Protein AF-A0A0D2PIT9-F1 (afdb_monomer_lite)

pLDDT: mean 70.02, std 22.93, range [32.56, 95.94]

Foldseek 3Di:
DDWDKDWDWDDPDPFKIKIWIWTDDPVDPDTDTDTDIDGDDPVVVVVVVVVVVVVVVVPPPDPDDDPPDDDDPPPDDDPPPPPPPPDPDPDDDDDDDDDPDPPPPPPPPCAVLNVCVVVVPPQWQEKEKEAEPVCQVVQKTKMKTKGFAQAQAKKFWQKKWKFKADPPDTFKTDIDGADPLGHIAHGRGMDMRPMDTGIHGPVGDVVVVVCQVVQWIKMFMWTWMFIRADVSDDGDIRTNHGNIDGGRGYHYDYDYD

Secondary structure (DSSP, 8-state):
-PPPEEEEEEEEETTEEEEEEEE--TTSSSPEEEEEEEE--HHHHHHHHHHHHHHHHHT--S------------PPP--SSSSSS-SS-----------------------HHHHHHHTT--SEEEEEEEEETTHHHH-EEEEEEEEE--SSS-EEEEEEEEEEEETTEEEEEEEEEPPTT-EEE-TT-EEE---EEEEEETTHHHHHHTTGGG-EEEEEEEEEEEES-BTTBS-EEEEEEEEEEEEEEEEEEEE--

Organism: Hypholoma sublateritium (strain FD-334 SS-4) (NCBI:txid945553)

Structure (mmCIF, N/CA/C/O backbone):
data_AF-A0A0D2PIT9-F1
#
_entry.id   AF-A0A0D2PIT9-F1
#
loop_
_atom_site.group_PDB
_atom_site.id
_atom_site.type_symbol
_atom_site.label_atom_id
_atom_site.label_alt_id
_atom_site.label_comp_id
_atom_site.label_asym_id
_atom_site.label_entity_id
_atom_site.label_seq_id
_atom_site.pdbx_PDB_ins_code
_atom_site.Cartn_x
_atom_site.Cartn_y
_atom_site.Cartn_z
_atom_site.occupancy
_atom_site.B_iso_or_equiv
_atom_site.auth_seq_id
_atom_site.auth_comp_id
_atom_site.auth_asym_id
_atom_site.auth_atom_id
_atom_site.pdbx_PDB_model_num
ATOM 1 N N . MET A 1 1 ? 34.907 5.930 -30.751 1.00 47.12 1 MET A N 1
ATOM 2 C CA . MET A 1 1 ? 34.999 5.411 -32.135 1.00 47.12 1 MET A CA 1
ATOM 3 C C . MET A 1 1 ? 33.582 5.235 -32.651 1.00 47.12 1 MET A C 1
ATOM 5 O O . MET A 1 1 ? 32.861 4.415 -32.098 1.00 47.12 1 MET A O 1
ATOM 9 N N . ALA A 1 2 ? 33.161 6.051 -33.617 1.00 45.53 2 ALA A N 1
ATOM 10 C CA . ALA A 1 2 ? 31.827 5.962 -34.208 1.00 45.53 2 ALA A CA 1
ATOM 11 C C . ALA A 1 2 ? 31.733 4.712 -35.100 1.00 45.53 2 ALA A C 1
ATOM 13 O O . ALA A 1 2 ? 32.637 4.465 -35.900 1.00 45.53 2 ALA A O 1
ATOM 14 N N . ARG A 1 3 ? 30.670 3.913 -34.946 1.00 49.94 3 ARG A N 1
ATOM 15 C CA . ARG A 1 3 ? 30.324 2.854 -35.903 1.00 49.94 3 ARG A CA 1
ATOM 16 C C . ARG A 1 3 ? 29.392 3.457 -36.944 1.00 49.94 3 ARG A C 1
ATOM 18 O O . ARG A 1 3 ? 28.354 4.004 -36.582 1.00 49.94 3 ARG A O 1
ATOM 25 N N . ASN A 1 4 ? 29.761 3.352 -38.215 1.00 51.59 4 ASN A N 1
ATOM 26 C CA . ASN A 1 4 ? 28.894 3.760 -39.312 1.00 51.59 4 ASN A CA 1
ATOM 27 C C . ASN A 1 4 ? 28.042 2.558 -39.719 1.00 51.59 4 ASN A C 1
ATOM 29 O O . ASN A 1 4 ? 28.578 1.515 -40.095 1.00 51.59 4 ASN A O 1
ATOM 33 N N . PHE A 1 5 ? 26.726 2.718 -39.611 1.00 49.88 5 PHE A N 1
ATOM 34 C CA . PHE A 1 5 ? 25.744 1.769 -40.117 1.00 49.88 5 PHE A CA 1
ATOM 35 C C . PHE A 1 5 ? 25.101 2.361 -41.362 1.00 49.88 5 PHE A C 1
ATOM 37 O O . PHE A 1 5 ? 24.561 3.466 -41.314 1.00 49.88 5 PHE A O 1
ATOM 44 N N . GLU A 1 6 ? 25.143 1.619 -42.462 1.00 52.78 6 GLU A N 1
ATOM 45 C CA . GLU A 1 6 ? 24.424 1.968 -43.683 1.00 52.78 6 GLU A CA 1
ATOM 46 C C . GLU A 1 6 ? 23.356 0.899 -43.917 1.00 52.78 6 GLU A C 1
ATOM 48 O O . GLU A 1 6 ? 23.628 -0.298 -43.834 1.00 52.78 6 GLU A O 1
ATOM 53 N N . ILE A 1 7 ? 22.111 1.317 -44.135 1.00 57.97 7 ILE A N 1
ATOM 54 C CA . ILE A 1 7 ? 21.000 0.411 -44.437 1.00 57.97 7 ILE A CA 1
ATOM 55 C C . ILE A 1 7 ? 20.460 0.820 -45.800 1.00 57.97 7 ILE A C 1
ATOM 57 O O . ILE A 1 7 ? 20.025 1.956 -45.979 1.00 57.97 7 ILE A O 1
ATOM 61 N N . SER A 1 8 ? 20.478 -0.110 -46.752 1.00 55.19 8 SER A N 1
ATOM 62 C CA . SER A 1 8 ? 19.921 0.087 -48.087 1.00 55.19 8 SER A CA 1
ATOM 63 C C . SER A 1 8 ? 18.737 -0.848 -48.295 1.00 55.19 8 SER A C 1
ATOM 65 O O . SER A 1 8 ? 18.824 -2.059 -48.077 1.00 55.19 8 SER A O 1
ATOM 67 N N . CYS A 1 9 ? 17.613 -0.277 -48.718 1.00 56.56 9 CYS A N 1
ATOM 68 C CA . CYS A 1 9 ? 16.388 -1.010 -49.008 1.00 56.56 9 CYS A CA 1
ATOM 69 C C . CYS A 1 9 ? 16.124 -0.945 -50.509 1.00 56.56 9 CYS A C 1
ATOM 71 O O . CYS A 1 9 ? 15.977 0.140 -51.071 1.00 56.56 9 CYS A O 1
ATOM 73 N N . THR A 1 10 ? 16.019 -2.105 -51.156 1.00 57.81 10 THR A N 1
ATOM 74 C CA . THR A 1 10 ? 15.639 -2.199 -52.570 1.00 57.81 10 THR A CA 1
ATOM 75 C C . THR A 1 10 ? 14.399 -3.075 -52.713 1.00 57.81 10 THR A C 1
ATOM 77 O O . THR A 1 10 ? 14.300 -4.158 -52.134 1.00 57.81 10 THR A O 1
ATOM 80 N N . SER A 1 11 ? 13.405 -2.577 -53.450 1.00 49.75 11 SER A N 1
ATOM 81 C CA . SER A 1 11 ? 12.242 -3.379 -53.837 1.00 49.75 11 SER A CA 1
ATOM 82 C C . SER A 1 11 ? 12.684 -4.347 -54.929 1.00 49.75 11 SER A C 1
ATOM 84 O O . SER A 1 11 ? 13.229 -3.920 -55.945 1.00 49.75 11 SER A O 1
ATOM 86 N N . VAL A 1 12 ? 12.489 -5.644 -54.686 1.00 64.75 12 VAL A N 1
ATOM 87 C CA . VAL A 1 12 ? 12.785 -6.697 -55.671 1.00 64.75 12 VAL A CA 1
ATOM 88 C C . VAL A 1 12 ? 11.569 -6.918 -56.569 1.00 64.75 12 VAL A C 1
ATOM 90 O O . VAL A 1 12 ? 11.713 -7.086 -57.775 1.00 64.75 12 VAL A O 1
ATOM 93 N N . ASP A 1 13 ? 10.367 -6.844 -55.992 1.00 59.44 13 ASP A N 1
ATOM 94 C CA . ASP A 1 13 ? 9.083 -6.842 -56.693 1.00 59.44 13 ASP A CA 1
ATOM 95 C C . ASP A 1 13 ? 8.009 -6.100 -55.855 1.00 59.44 13 ASP A C 1
ATOM 97 O O . ASP A 1 13 ? 8.303 -5.555 -54.785 1.00 59.44 13 ASP A O 1
ATOM 101 N N . GLN A 1 14 ? 6.749 -6.071 -56.319 1.00 54.44 14 GLN A N 1
ATOM 102 C CA . GLN A 1 14 ? 5.632 -5.410 -55.614 1.00 54.44 14 GLN A CA 1
ATOM 103 C C . GLN A 1 14 ? 5.296 -6.010 -54.233 1.00 54.44 14 GLN A C 1
ATOM 105 O O . GLN A 1 14 ? 4.485 -5.434 -53.508 1.00 54.44 14 GLN A O 1
ATOM 110 N N . LYS A 1 15 ? 5.858 -7.168 -53.873 1.00 53.44 15 LYS A N 1
ATOM 111 C CA . LYS A 1 15 ? 5.516 -7.930 -52.663 1.00 53.44 15 LYS A CA 1
ATOM 112 C C . LYS A 1 15 ? 6.738 -8.385 -51.862 1.00 53.44 15 LYS A C 1
ATOM 114 O O . LYS A 1 15 ? 6.573 -9.104 -50.878 1.00 53.44 15 LYS A O 1
ATOM 119 N N . THR A 1 16 ? 7.942 -7.959 -52.223 1.00 52.59 16 THR A N 1
ATOM 120 C CA . THR A 1 16 ? 9.181 -8.445 -51.617 1.00 52.59 16 THR A CA 1
ATOM 121 C C . THR A 1 16 ? 10.171 -7.299 -51.473 1.00 52.59 16 THR A C 1
ATOM 123 O O . THR A 1 16 ? 10.559 -6.643 -52.447 1.00 52.59 16 THR A O 1
ATOM 126 N N . LEU A 1 17 ? 10.590 -7.066 -50.230 1.00 56.94 17 LEU A N 1
ATOM 127 C CA . LEU A 1 17 ? 11.612 -6.088 -49.882 1.00 56.94 17 LEU A CA 1
ATOM 128 C C . LEU A 1 17 ? 12.907 -6.824 -49.553 1.00 56.94 17 LEU A C 1
ATOM 130 O O . LEU A 1 17 ? 12.923 -7.756 -48.745 1.00 56.94 17 LEU A O 1
ATOM 134 N N . ARG A 1 18 ? 14.000 -6.376 -50.170 1.00 60.88 18 ARG A N 1
ATOM 135 C CA . ARG A 1 18 ? 15.351 -6.810 -49.829 1.00 60.88 18 ARG A CA 1
ATOM 136 C C . ARG A 1 18 ? 16.005 -5.722 -48.998 1.00 60.88 18 ARG A C 1
ATOM 138 O O . ARG A 1 18 ? 16.135 -4.580 -49.447 1.00 60.88 18 ARG A O 1
ATOM 145 N N . ILE A 1 19 ? 16.380 -6.084 -47.777 1.00 67.44 19 ILE A N 1
ATOM 146 C CA . ILE A 1 19 ? 17.044 -5.186 -46.836 1.00 67.44 19 ILE A CA 1
ATOM 147 C C . ILE A 1 19 ? 18.495 -5.639 -46.725 1.00 67.44 19 ILE A C 1
ATOM 149 O O . ILE A 1 19 ? 18.770 -6.792 -46.389 1.00 67.44 19 ILE A O 1
ATOM 153 N N . LEU A 1 20 ? 19.413 -4.724 -47.021 1.00 58.78 20 LEU A N 1
ATOM 154 C CA . LEU A 1 20 ? 20.847 -4.921 -46.861 1.00 58.78 20 LEU A CA 1
ATOM 155 C C . LEU A 1 20 ? 21.329 -3.989 -45.751 1.00 58.78 20 LEU A C 1
ATOM 157 O O . LEU A 1 20 ? 21.170 -2.771 -45.848 1.00 58.78 20 LEU A O 1
ATOM 161 N N . ALA A 1 21 ? 21.891 -4.565 -44.691 1.00 64.81 21 ALA A N 1
ATOM 162 C CA . ALA A 1 21 ? 22.492 -3.819 -43.593 1.00 64.81 21 ALA A CA 1
ATOM 163 C C . ALA A 1 21 ? 24.011 -4.010 -43.611 1.00 64.81 21 ALA A C 1
ATOM 165 O O . ALA A 1 21 ? 24.501 -5.139 -43.677 1.00 64.81 21 ALA A O 1
ATOM 166 N N . PHE A 1 22 ? 24.737 -2.898 -43.543 1.00 54.78 22 PHE A N 1
ATOM 167 C CA . PHE A 1 22 ? 26.191 -2.850 -43.532 1.00 54.78 22 PHE A CA 1
ATOM 168 C C . PHE A 1 22 ? 26.671 -2.456 -42.136 1.00 54.78 22 PHE A C 1
ATOM 170 O O . PHE A 1 22 ? 26.324 -1.384 -41.637 1.00 54.78 22 PHE A O 1
ATOM 177 N N . GLU A 1 23 ? 27.493 -3.305 -41.519 1.00 49.44 23 GLU A N 1
ATOM 178 C CA . GLU A 1 23 ? 28.216 -2.966 -40.294 1.00 49.44 23 GLU A CA 1
ATOM 179 C C . GLU A 1 23 ? 29.716 -2.924 -40.590 1.00 49.44 23 GLU A C 1
ATOM 181 O O . GLU A 1 23 ? 30.330 -3.935 -40.942 1.00 49.44 23 GLU A O 1
ATOM 186 N N . TYR A 1 24 ? 30.314 -1.739 -40.459 1.00 45.66 24 TYR A N 1
ATOM 187 C CA . TYR A 1 24 ? 31.754 -1.568 -40.617 1.00 45.66 24 TYR A CA 1
ATOM 188 C C . TYR A 1 24 ? 32.445 -1.653 -39.252 1.00 45.66 24 TYR A C 1
ATOM 190 O O . TYR A 1 24 ? 32.342 -0.738 -38.430 1.00 45.66 24 TYR A O 1
ATOM 198 N N . SER A 1 25 ? 33.159 -2.755 -39.003 1.00 46.81 25 SER A N 1
ATOM 199 C CA . SER A 1 25 ? 33.966 -2.947 -37.793 1.00 46.81 25 SER A CA 1
ATOM 200 C C . SER A 1 25 ? 35.448 -2.688 -38.094 1.00 46.81 25 SER A C 1
ATOM 202 O O . SER A 1 25 ? 36.049 -3.452 -38.847 1.00 46.81 25 SER A O 1
ATOM 204 N N . PRO A 1 26 ? 36.085 -1.665 -37.498 1.00 48.41 26 PRO A N 1
ATOM 205 C CA . PRO A 1 26 ? 37.500 -1.377 -37.741 1.00 48.41 26 PRO A CA 1
ATOM 206 C C . PRO A 1 26 ? 38.464 -2.396 -37.102 1.00 48.41 26 PRO A C 1
ATOM 208 O O . PRO A 1 26 ? 39.655 -2.358 -37.391 1.00 48.41 26 PRO A O 1
ATOM 211 N N . ALA A 1 27 ? 37.979 -3.304 -36.243 1.00 48.59 27 ALA A N 1
ATOM 212 C CA . ALA A 1 27 ? 38.809 -4.295 -35.543 1.00 48.59 27 ALA A CA 1
ATOM 213 C C . ALA A 1 27 ? 39.085 -5.571 -36.363 1.00 48.59 27 ALA A C 1
ATOM 215 O O . ALA A 1 27 ? 39.905 -6.399 -35.978 1.00 48.59 27 ALA A O 1
ATOM 216 N N . SER A 1 28 ? 38.412 -5.736 -37.498 1.00 48.53 28 SER A N 1
ATOM 217 C CA . SER A 1 28 ? 38.514 -6.902 -38.369 1.00 48.53 28 SER A CA 1
ATOM 218 C C . SER A 1 28 ? 38.461 -6.405 -39.806 1.00 48.53 28 SER A C 1
ATOM 220 O O . SER A 1 28 ? 37.458 -5.825 -40.206 1.00 48.53 28 SER A O 1
ATOM 222 N N . TYR A 1 29 ? 39.528 -6.610 -40.579 1.00 38.75 29 TYR A N 1
ATOM 223 C CA . TYR A 1 29 ? 39.608 -6.292 -42.012 1.00 38.75 29 TYR A CA 1
ATOM 224 C C . TYR A 1 29 ? 38.666 -7.212 -42.827 1.00 38.75 29 TYR A C 1
ATOM 226 O O . TYR A 1 29 ? 39.097 -8.047 -43.615 1.00 38.75 29 TYR A O 1
ATOM 234 N N . GLY A 1 30 ? 37.359 -7.129 -42.582 1.00 46.38 30 GLY A N 1
ATOM 235 C CA . GLY A 1 30 ? 36.357 -8.020 -43.151 1.00 46.38 30 GLY A CA 1
ATOM 236 C C . GLY A 1 30 ? 34.952 -7.456 -42.982 1.00 46.38 30 GLY A C 1
ATOM 237 O O . GLY A 1 30 ? 34.519 -7.158 -41.871 1.00 46.38 30 GLY A O 1
ATOM 238 N N . GLN A 1 31 ? 34.246 -7.307 -44.103 1.00 46.38 31 GLN A N 1
ATOM 239 C CA . GLN A 1 31 ? 32.836 -6.930 -44.134 1.00 46.38 31 GLN A CA 1
ATOM 240 C C . GLN A 1 31 ? 31.983 -8.157 -43.800 1.00 46.38 31 GLN A C 1
ATOM 242 O O . GLN A 1 31 ? 32.109 -9.196 -44.451 1.00 46.38 31 GLN A O 1
ATOM 247 N N . ILE A 1 32 ? 31.125 -8.047 -42.786 1.00 50.38 32 ILE A N 1
ATOM 248 C CA . ILE A 1 32 ? 30.160 -9.095 -42.444 1.00 50.38 32 ILE A CA 1
ATOM 249 C C . ILE A 1 32 ? 28.837 -8.745 -43.120 1.00 50.38 32 ILE A C 1
ATOM 251 O O . ILE A 1 32 ? 28.252 -7.697 -42.854 1.00 50.38 32 ILE A O 1
ATOM 255 N N . TRP A 1 33 ? 28.367 -9.636 -43.989 1.00 47.16 33 TRP A N 1
ATOM 256 C CA . TRP A 1 33 ? 27.123 -9.472 -44.734 1.00 47.16 33 TRP A CA 1
ATOM 257 C C . TRP A 1 33 ? 26.000 -10.232 -44.033 1.00 47.16 33 TRP A C 1
ATOM 259 O O . TRP A 1 33 ? 26.133 -11.426 -43.759 1.00 47.16 33 TRP A O 1
ATOM 269 N N . ARG A 1 34 ? 24.872 -9.567 -43.771 1.00 55.88 34 ARG A N 1
ATOM 270 C CA . ARG A 1 34 ? 23.611 -10.248 -43.457 1.00 55.88 34 ARG A CA 1
ATOM 271 C C . ARG A 1 34 ? 22.553 -9.800 -44.446 1.00 55.88 34 ARG A C 1
ATOM 273 O O . ARG A 1 34 ? 22.136 -8.646 -44.444 1.00 55.88 34 ARG A O 1
ATOM 280 N N . GLU A 1 35 ? 22.132 -10.731 -45.288 1.00 48.81 35 GLU A N 1
ATOM 281 C CA . GLU A 1 35 ? 21.010 -10.539 -46.191 1.00 48.81 35 GLU A CA 1
ATOM 282 C C . GLU A 1 35 ? 19.751 -11.134 -45.565 1.00 48.81 35 GLU A C 1
ATOM 284 O O . GLU A 1 35 ? 19.769 -12.263 -45.076 1.00 48.81 35 GLU A O 1
ATOM 289 N N . SER A 1 36 ? 18.655 -10.376 -45.585 1.00 56.47 36 SER A N 1
ATOM 290 C CA . SER A 1 36 ? 17.345 -10.892 -45.204 1.00 56.47 36 SER A CA 1
ATOM 291 C C . SER A 1 36 ? 16.308 -10.483 -46.245 1.00 56.47 36 SER A C 1
ATOM 293 O O . SER A 1 36 ? 16.177 -9.304 -46.592 1.00 56.47 36 SER A O 1
ATOM 295 N N . LEU A 1 37 ? 15.588 -11.475 -46.766 1.00 45.59 37 LEU A N 1
ATOM 296 C CA . LEU A 1 37 ? 14.477 -11.286 -47.692 1.00 45.59 37 LEU A CA 1
ATOM 297 C C . LEU A 1 37 ? 13.179 -11.344 -46.903 1.00 45.59 37 LEU A C 1
ATOM 299 O O . LEU A 1 37 ? 12.885 -12.342 -46.245 1.00 45.59 37 LEU A O 1
ATOM 303 N N . VAL A 1 38 ? 12.394 -10.274 -46.983 1.00 58.25 38 VAL A N 1
ATOM 304 C CA . VAL A 1 38 ? 11.137 -10.170 -46.247 1.00 58.25 38 VAL A CA 1
ATOM 305 C C . VAL A 1 38 ? 9.987 -10.063 -47.235 1.00 58.25 38 VAL A C 1
ATOM 307 O O . VAL A 1 38 ? 9.933 -9.160 -48.076 1.00 58.25 38 VAL A O 1
ATOM 310 N N . LYS A 1 39 ? 9.045 -10.999 -47.113 1.00 47.03 39 LYS A N 1
ATOM 311 C CA . LYS A 1 39 ? 7.799 -10.994 -47.875 1.00 47.03 39 LYS A CA 1
ATOM 312 C C . LYS A 1 39 ? 6.877 -9.927 -47.285 1.00 47.03 39 LYS A C 1
ATOM 314 O O . LYS A 1 39 ? 6.587 -9.928 -46.092 1.00 47.03 39 LYS A O 1
ATOM 319 N N . SER A 1 40 ? 6.482 -8.982 -48.124 1.00 48.59 40 SER A N 1
ATOM 320 C CA . SER A 1 40 ? 5.670 -7.823 -47.771 1.00 48.59 40 SER A CA 1
ATOM 321 C C . SER A 1 40 ? 4.205 -8.235 -47.661 1.00 48.59 40 SER A C 1
ATOM 323 O O . SER A 1 40 ? 3.455 -8.115 -48.631 1.00 48.59 40 SER A O 1
ATOM 325 N N . ASP A 1 41 ? 3.795 -8.691 -46.479 1.00 50.75 41 ASP A N 1
ATOM 326 C CA . ASP A 1 41 ? 2.388 -8.667 -46.082 1.00 50.75 41 ASP A CA 1
ATOM 327 C C . ASP A 1 41 ? 2.106 -7.442 -45.197 1.00 50.75 41 ASP A C 1
ATOM 329 O O . ASP A 1 41 ? 3.008 -6.917 -44.532 1.00 50.75 41 ASP A O 1
ATOM 333 N N . ARG A 1 42 ? 0.867 -6.938 -45.215 1.00 49.69 42 ARG A N 1
ATOM 334 C CA . ARG A 1 42 ? 0.512 -5.643 -44.592 1.00 49.69 42 ARG A CA 1
ATOM 335 C C . ARG A 1 42 ? 0.772 -5.640 -43.076 1.00 49.69 42 ARG A C 1
ATOM 337 O O . ARG A 1 42 ? 1.197 -4.623 -42.534 1.00 49.69 42 ARG A O 1
ATOM 344 N N . GLU A 1 43 ? 0.604 -6.794 -42.435 1.00 47.81 43 GLU A N 1
ATOM 345 C CA . GLU A 1 43 ? 0.926 -7.056 -41.024 1.00 47.81 43 GLU A CA 1
ATOM 346 C C . GLU A 1 43 ? 2.446 -7.110 -40.773 1.00 47.81 43 GLU A C 1
ATOM 348 O O . GLU A 1 43 ? 2.952 -6.573 -39.787 1.00 47.81 43 GLU A O 1
ATOM 353 N N . THR A 1 44 ? 3.212 -7.675 -41.713 1.00 51.69 44 THR A N 1
ATOM 354 C CA . THR A 1 44 ? 4.659 -7.897 -41.575 1.00 51.69 44 THR A CA 1
ATOM 355 C C . THR A 1 44 ? 5.453 -6.588 -41.572 1.00 51.69 44 THR A C 1
ATOM 357 O O . THR A 1 44 ? 6.453 -6.468 -40.859 1.00 51.69 44 THR A O 1
ATOM 360 N N . ILE A 1 45 ? 4.992 -5.573 -42.315 1.00 52.12 45 ILE A N 1
ATOM 361 C CA . ILE A 1 45 ? 5.625 -4.243 -42.376 1.00 52.12 45 ILE A CA 1
ATOM 362 C C . ILE A 1 45 ? 5.557 -3.524 -41.020 1.00 52.12 45 ILE A C 1
ATOM 364 O O . ILE A 1 45 ? 6.531 -2.878 -40.622 1.00 52.12 45 ILE A O 1
ATOM 368 N N . TRP A 1 46 ? 4.441 -3.644 -40.293 1.00 48.16 46 TRP A N 1
ATOM 369 C CA . TRP A 1 46 ? 4.290 -3.029 -38.970 1.00 48.16 46 TRP A CA 1
ATOM 370 C C . TRP A 1 46 ? 5.189 -3.696 -37.938 1.00 48.16 46 TRP A C 1
ATOM 372 O O . TRP A 1 46 ? 5.923 -3.002 -37.230 1.00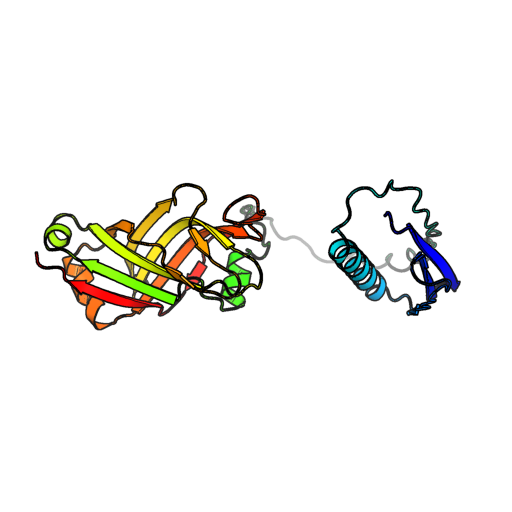 48.16 46 TRP A O 1
ATOM 382 N N . THR A 1 47 ? 5.224 -5.030 -37.920 1.00 50.09 47 THR A N 1
ATOM 383 C CA . THR A 1 47 ? 6.144 -5.781 -37.058 1.00 50.09 47 THR A CA 1
ATOM 384 C C . THR A 1 47 ? 7.606 -5.502 -37.384 1.00 50.09 47 THR A C 1
ATOM 386 O O . THR A 1 47 ? 8.396 -5.361 -36.457 1.00 50.09 47 THR A O 1
ATOM 389 N N . LEU A 1 48 ? 7.988 -5.331 -38.658 1.00 50.06 48 LEU A N 1
ATOM 390 C CA . LEU A 1 48 ? 9.367 -4.970 -39.001 1.00 50.06 48 LEU A CA 1
ATOM 391 C C . LEU A 1 48 ? 9.722 -3.548 -38.581 1.00 50.06 48 LEU A C 1
ATOM 393 O O . LEU A 1 48 ? 10.812 -3.342 -38.060 1.00 50.06 48 LEU A O 1
ATOM 397 N N . LYS A 1 49 ? 8.820 -2.573 -38.759 1.00 50.78 49 LYS A N 1
ATOM 398 C CA . LYS A 1 49 ? 9.030 -1.207 -38.252 1.00 50.78 49 LYS A CA 1
ATOM 399 C C . LYS A 1 49 ? 9.262 -1.218 -36.743 1.00 50.78 49 LYS A C 1
ATOM 401 O O . LYS A 1 49 ? 10.196 -0.574 -36.272 1.00 50.78 49 LYS A O 1
ATOM 406 N N . LEU A 1 50 ? 8.457 -1.981 -36.004 1.00 47.88 50 LEU A N 1
ATOM 407 C CA . LEU A 1 50 ? 8.589 -2.106 -34.554 1.00 47.88 50 LEU A CA 1
ATOM 408 C C . LEU A 1 50 ? 9.887 -2.828 -34.161 1.00 47.88 50 LEU A C 1
ATOM 410 O O . LEU A 1 50 ? 10.600 -2.361 -33.278 1.00 47.88 50 LEU A O 1
ATOM 414 N N . PHE A 1 51 ? 10.238 -3.915 -34.855 1.00 49.75 51 PHE A N 1
ATOM 415 C CA . PHE A 1 51 ? 11.458 -4.686 -34.604 1.00 49.75 51 PHE A CA 1
ATOM 416 C C . PHE A 1 51 ? 12.724 -3.870 -34.905 1.00 49.75 51 PHE A C 1
ATOM 418 O O . PHE A 1 51 ? 13.667 -3.896 -34.117 1.00 49.75 51 PHE A O 1
ATOM 425 N N . MET A 1 52 ? 12.726 -3.073 -35.982 1.00 54.31 52 MET A N 1
ATOM 426 C CA . MET A 1 52 ? 13.839 -2.184 -36.331 1.00 54.31 52 MET A CA 1
ATOM 427 C C . MET A 1 52 ? 13.981 -1.044 -35.319 1.00 54.31 52 MET A C 1
ATOM 429 O O . MET A 1 52 ? 15.088 -0.789 -34.862 1.00 54.31 52 MET A O 1
ATOM 433 N N . ILE A 1 53 ? 12.881 -0.403 -34.901 1.00 50.47 53 ILE A N 1
ATOM 434 C CA . ILE A 1 53 ? 12.900 0.656 -33.872 1.00 50.47 53 ILE A CA 1
ATOM 435 C C . ILE A 1 53 ? 13.396 0.107 -32.525 1.00 50.47 53 ILE A C 1
ATOM 437 O O . ILE A 1 53 ? 14.154 0.774 -31.820 1.00 50.47 53 ILE A O 1
ATOM 441 N N . MET A 1 54 ? 13.008 -1.120 -32.185 1.00 42.41 54 MET A N 1
ATOM 442 C CA . MET A 1 54 ? 13.367 -1.768 -30.927 1.00 42.41 54 MET A CA 1
ATOM 443 C C . MET A 1 54 ? 14.827 -2.250 -30.913 1.00 42.41 54 MET A C 1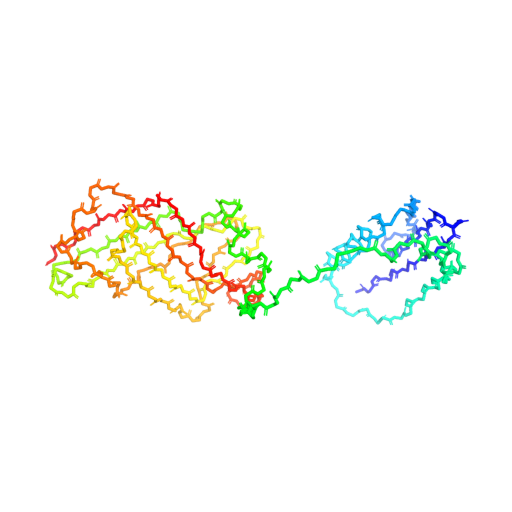
ATOM 445 O O . MET A 1 54 ? 15.512 -2.055 -29.913 1.00 42.41 54 MET A O 1
ATOM 449 N N . HIS A 1 55 ? 15.351 -2.782 -32.026 1.00 45.69 55 HIS A N 1
ATOM 450 C CA . HIS A 1 55 ? 16.778 -3.121 -32.143 1.00 45.69 55 HIS A CA 1
ATOM 451 C C . HIS A 1 55 ? 17.683 -1.884 -32.280 1.00 45.69 55 HIS A C 1
ATOM 453 O O . HIS A 1 55 ? 18.772 -1.873 -31.710 1.00 45.69 55 HIS A O 1
ATOM 459 N N . LEU A 1 56 ? 17.232 -0.806 -32.938 1.00 41.81 56 LEU A N 1
ATOM 460 C CA . LEU A 1 56 ? 17.968 0.468 -32.981 1.00 41.81 56 LEU A CA 1
ATOM 461 C C . LEU A 1 56 ? 18.041 1.148 -31.603 1.00 41.81 56 LEU A C 1
ATOM 463 O O . LEU A 1 56 ? 19.057 1.765 -31.289 1.00 41.81 56 LEU A O 1
ATOM 467 N N . ARG A 1 57 ? 17.021 0.989 -30.746 1.00 39.78 57 ARG A N 1
ATOM 468 C CA . ARG A 1 57 ? 17.061 1.466 -29.349 1.00 39.78 57 ARG A CA 1
ATOM 469 C C . ARG A 1 57 ? 17.886 0.588 -28.409 1.00 39.78 57 ARG A C 1
ATOM 471 O O . ARG A 1 57 ? 18.327 1.082 -27.379 1.00 39.78 57 ARG A O 1
ATOM 478 N N . LEU A 1 58 ? 18.146 -0.676 -28.747 1.00 34.31 58 LEU A N 1
ATOM 479 C CA . LEU A 1 58 ? 19.023 -1.527 -27.935 1.00 34.31 58 LEU A CA 1
ATOM 480 C C . LEU A 1 58 ? 20.518 -1.220 -28.149 1.00 34.31 58 LEU A C 1
ATOM 482 O O . LEU A 1 58 ? 21.344 -1.578 -27.315 1.00 34.31 58 LEU A O 1
ATOM 486 N N . SER A 1 59 ? 20.871 -0.516 -29.232 1.00 40.06 59 SER A N 1
ATOM 487 C CA . SER A 1 59 ? 22.250 -0.110 -29.542 1.00 40.06 59 SER A CA 1
ATOM 488 C C . SER A 1 59 ? 22.591 1.327 -29.111 1.00 40.06 59 SER A C 1
ATOM 490 O O . SER A 1 59 ? 23.702 1.792 -29.370 1.00 40.06 59 SER A O 1
ATOM 492 N N . SER A 1 60 ? 21.690 2.050 -28.437 1.00 35.88 60 SER A N 1
ATOM 493 C CA . SER A 1 60 ? 21.912 3.443 -28.019 1.00 35.88 60 SER A CA 1
ATOM 494 C C . SER A 1 60 ? 22.659 3.572 -26.682 1.00 35.88 60 SER A C 1
ATOM 496 O O . SER A 1 60 ? 22.264 4.333 -25.803 1.00 35.88 60 SER A O 1
ATOM 498 N N . ARG A 1 61 ? 23.778 2.855 -26.537 1.00 39.66 61 ARG A N 1
ATOM 499 C CA . ARG A 1 61 ? 24.959 3.407 -25.860 1.00 39.66 61 ARG A CA 1
ATOM 500 C C . ARG A 1 61 ? 25.952 3.738 -26.960 1.00 39.66 61 ARG A C 1
ATOM 502 O O . ARG A 1 61 ? 26.731 2.866 -27.310 1.00 39.66 61 ARG A O 1
ATOM 509 N N . LEU A 1 62 ? 25.866 4.937 -27.530 1.00 35.66 62 LEU A N 1
ATOM 510 C CA . LEU A 1 62 ? 26.935 5.660 -28.230 1.00 35.66 62 LEU A CA 1
ATOM 511 C C . LEU A 1 62 ? 26.316 6.970 -28.741 1.00 35.66 62 LEU A C 1
ATOM 513 O O . LEU A 1 62 ? 25.609 6.993 -29.748 1.00 35.66 62 LEU A O 1
ATOM 517 N N . ASP A 1 63 ? 26.549 8.046 -27.997 1.00 35.28 63 ASP A N 1
ATOM 518 C CA . ASP A 1 63 ? 26.192 9.404 -28.391 1.00 35.28 63 ASP A CA 1
ATOM 519 C C . ASP A 1 63 ? 26.945 9.819 -29.667 1.00 35.28 63 ASP A C 1
ATOM 521 O O . ASP A 1 63 ? 28.110 9.470 -29.868 1.00 35.28 63 ASP A O 1
ATOM 525 N N . SER A 1 64 ? 26.273 10.621 -30.498 1.00 36.28 64 SER A N 1
ATOM 526 C CA . SER A 1 64 ? 26.714 11.201 -31.780 1.00 36.28 64 SER A CA 1
ATOM 527 C C . SER A 1 64 ? 26.671 10.279 -33.013 1.00 36.28 64 SER A C 1
ATOM 529 O O . SER A 1 64 ? 27.671 9.759 -33.499 1.00 36.28 64 SER A O 1
ATOM 531 N N . LEU A 1 65 ? 25.487 10.171 -33.617 1.00 33.78 65 LEU A N 1
ATOM 532 C CA . LEU A 1 65 ? 25.345 9.871 -35.043 1.00 33.78 65 LEU A CA 1
ATOM 533 C C . LEU A 1 65 ? 24.605 11.041 -35.691 1.00 33.78 65 LEU A C 1
ATOM 535 O O . LEU A 1 65 ? 23.431 11.280 -35.414 1.00 33.78 65 LEU A O 1
ATOM 539 N N . SER A 1 66 ? 25.309 11.799 -36.536 1.00 35.81 66 SER A N 1
ATOM 540 C CA . SER A 1 66 ? 24.676 12.773 -37.420 1.00 35.81 66 SER A CA 1
ATOM 541 C C . SER A 1 66 ? 23.742 12.015 -38.358 1.00 35.81 66 SER A C 1
ATOM 543 O O . SER A 1 66 ? 24.195 11.178 -39.142 1.00 35.81 66 SER A O 1
ATOM 545 N N . ALA A 1 67 ? 22.445 12.290 -38.262 1.00 36.25 67 ALA A N 1
ATOM 546 C CA . ALA A 1 67 ? 21.414 11.701 -39.101 1.00 36.25 67 ALA A CA 1
ATOM 547 C C . ALA A 1 67 ? 21.550 12.193 -40.551 1.00 36.25 67 ALA A C 1
ATOM 549 O O . ALA A 1 67 ? 20.831 13.085 -40.993 1.00 36.25 67 ALA A O 1
ATOM 550 N N . ASN A 1 68 ? 22.478 11.610 -41.306 1.00 34.44 68 ASN A N 1
ATOM 551 C CA . ASN A 1 68 ? 22.558 11.824 -42.740 1.00 34.44 68 ASN A CA 1
ATOM 552 C C . ASN A 1 68 ? 21.705 10.777 -43.464 1.00 34.44 68 ASN A C 1
ATOM 554 O O . ASN A 1 68 ? 22.095 9.630 -43.636 1.00 34.44 68 ASN A O 1
ATOM 558 N N . LYS A 1 69 ? 20.544 11.256 -43.928 1.00 38.81 69 LYS A N 1
ATOM 559 C CA . LYS A 1 69 ? 19.856 10.830 -45.156 1.00 38.81 69 LYS A CA 1
ATOM 560 C C . LYS A 1 69 ? 19.279 9.403 -45.167 1.00 38.81 69 LYS A C 1
ATOM 562 O O . LYS A 1 69 ? 19.742 8.528 -45.886 1.00 38.81 69 LYS A O 1
ATOM 567 N N . PHE A 1 70 ? 18.144 9.224 -44.488 1.00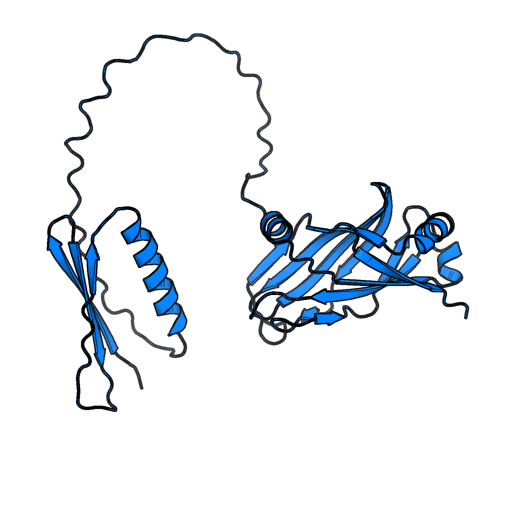 35.81 70 PHE A N 1
ATOM 568 C CA . PHE A 1 70 ? 17.174 8.177 -44.833 1.00 35.81 70 PHE A CA 1
ATOM 569 C C . PHE A 1 70 ? 16.339 8.636 -46.040 1.00 35.81 70 PHE A C 1
ATOM 571 O O . PHE A 1 70 ? 15.519 9.543 -45.914 1.00 35.81 70 PHE A O 1
ATOM 578 N N . ILE A 1 71 ? 16.522 8.017 -47.209 1.00 36.09 71 ILE A N 1
ATOM 579 C CA . ILE A 1 71 ? 15.617 8.179 -48.358 1.00 36.09 71 ILE A CA 1
ATOM 580 C C . ILE A 1 71 ? 15.084 6.799 -48.728 1.00 36.09 71 ILE A C 1
ATOM 582 O O . ILE A 1 71 ? 15.797 5.980 -49.296 1.00 36.09 71 ILE A O 1
ATOM 586 N N . CYS A 1 72 ? 13.815 6.546 -48.419 1.00 32.56 72 CYS A N 1
ATOM 587 C CA . CYS A 1 72 ? 13.058 5.440 -48.999 1.00 32.56 72 CYS A CA 1
ATOM 588 C C . CYS A 1 72 ? 11.999 6.035 -49.936 1.00 32.56 72 CYS A C 1
ATOM 590 O O . CYS A 1 72 ? 11.042 6.633 -49.441 1.00 32.56 72 CYS A O 1
ATOM 592 N N . PRO A 1 73 ? 12.116 5.896 -51.268 1.00 36.59 73 PRO A N 1
ATOM 593 C CA . PRO A 1 73 ? 11.023 6.229 -52.165 1.00 36.59 73 PRO A CA 1
ATOM 594 C C . PRO A 1 73 ? 10.005 5.080 -52.139 1.00 36.59 73 PRO A C 1
ATOM 596 O O . PRO A 1 73 ? 10.092 4.126 -52.908 1.00 36.59 73 PRO A O 1
ATOM 599 N N . LEU A 1 74 ? 9.027 5.153 -51.234 1.00 35.91 74 LEU A N 1
ATOM 600 C CA . LEU A 1 74 ? 7.813 4.344 -51.343 1.00 35.91 74 LEU A CA 1
ATOM 601 C C . LEU A 1 74 ? 6.989 4.909 -52.504 1.00 35.91 74 LEU A C 1
ATOM 603 O O . LEU A 1 74 ? 6.294 5.913 -52.365 1.00 35.91 74 LEU A O 1
ATOM 607 N N . LYS A 1 75 ? 7.120 4.287 -53.680 1.00 37.59 75 LYS A N 1
ATOM 608 C CA . LYS A 1 75 ? 6.290 4.588 -54.848 1.00 37.59 75 LYS A CA 1
ATOM 609 C C . LYS A 1 75 ? 4.835 4.280 -54.482 1.00 37.59 75 LYS A C 1
ATOM 611 O O . LYS A 1 75 ? 4.529 3.158 -54.082 1.00 37.59 75 LYS A O 1
ATOM 616 N N . SER A 1 76 ? 3.978 5.299 -54.561 1.00 40.31 76 SER A N 1
ATOM 617 C CA . SER A 1 76 ? 2.560 5.237 -54.205 1.00 40.31 76 SER A CA 1
ATOM 618 C C . SER A 1 76 ? 1.883 4.047 -54.878 1.00 40.31 76 SER A C 1
ATOM 620 O O . SER A 1 76 ? 1.922 3.915 -56.102 1.00 40.31 76 SER A O 1
ATOM 622 N N . ILE A 1 77 ? 1.263 3.188 -54.077 1.00 40.56 77 ILE A N 1
ATOM 623 C CA . ILE A 1 77 ? 0.411 2.115 -54.578 1.00 40.56 77 ILE A CA 1
ATOM 624 C C . ILE A 1 77 ? -0.839 2.787 -55.160 1.00 40.56 77 ILE A C 1
ATOM 626 O O . ILE A 1 77 ? -1.517 3.546 -54.471 1.00 40.56 77 ILE A O 1
ATOM 630 N N . ASP A 1 78 ? -1.078 2.553 -56.448 1.00 36.88 78 ASP A N 1
ATOM 631 C CA . ASP A 1 78 ? -2.125 3.177 -57.256 1.00 36.88 78 ASP A CA 1
ATOM 632 C C . ASP A 1 78 ? -3.520 2.864 -56.688 1.00 36.88 78 ASP A C 1
ATOM 634 O O . ASP A 1 78 ? -4.006 1.731 -56.733 1.00 36.88 78 ASP A O 1
ATOM 638 N N . MET A 1 79 ? -4.159 3.883 -56.113 1.00 38.62 79 MET A N 1
ATOM 639 C CA . MET A 1 79 ? -5.438 3.798 -55.401 1.00 38.62 79 MET A CA 1
ATOM 640 C C . MET A 1 79 ? -6.628 4.133 -56.318 1.00 38.62 79 MET A C 1
ATOM 642 O O . MET A 1 79 ? -7.616 4.718 -55.892 1.00 38.62 79 MET A O 1
ATOM 646 N N . THR A 1 80 ? -6.536 3.775 -57.600 1.00 36.00 80 THR A N 1
ATOM 647 C CA . THR A 1 80 ? -7.509 4.135 -58.652 1.00 36.00 80 THR A CA 1
ATOM 648 C C . THR A 1 80 ? -8.397 2.976 -59.116 1.00 36.00 80 THR A C 1
ATOM 650 O O . THR A 1 80 ? -9.197 3.149 -60.032 1.00 36.00 80 THR A O 1
ATOM 653 N N . ARG A 1 81 ? -8.333 1.792 -58.485 1.00 35.44 81 ARG A N 1
ATOM 654 C CA . ARG A 1 81 ? -9.163 0.629 -58.878 1.00 35.44 81 ARG A CA 1
ATOM 655 C C . ARG A 1 81 ? -10.039 0.013 -57.783 1.00 35.44 81 ARG A C 1
ATOM 657 O O . ARG A 1 81 ? -10.591 -1.060 -57.997 1.00 35.44 81 ARG A O 1
ATOM 664 N N . LEU A 1 82 ? -10.234 0.694 -56.650 1.00 36.91 82 LEU A N 1
ATOM 665 C CA . LEU A 1 82 ? -11.101 0.212 -55.557 1.00 36.91 82 LEU A CA 1
ATOM 666 C C . LEU A 1 82 ? -12.362 1.067 -55.312 1.00 36.91 82 LEU A C 1
ATOM 668 O O . LEU A 1 82 ? -12.955 0.989 -54.244 1.00 36.91 82 LEU A O 1
ATOM 672 N N . ALA A 1 83 ? -12.783 1.873 -56.293 1.00 36.47 83 ALA A N 1
ATOM 673 C CA . ALA A 1 83 ? -13.912 2.806 -56.164 1.00 36.47 83 ALA A CA 1
ATOM 674 C C . ALA A 1 83 ? -15.158 2.431 -57.001 1.00 36.47 83 ALA A C 1
ATOM 676 O O . ALA A 1 83 ? -16.020 3.274 -57.217 1.00 36.47 83 ALA A O 1
ATOM 677 N N . ALA A 1 84 ? -15.273 1.186 -57.484 1.00 38.38 84 ALA A N 1
ATOM 678 C CA . ALA A 1 84 ? -16.331 0.788 -58.429 1.00 38.38 84 ALA A CA 1
ATOM 679 C C . ALA A 1 84 ? -17.301 -0.304 -57.924 1.00 38.38 84 ALA A C 1
ATOM 681 O O . ALA A 1 84 ? -18.005 -0.898 -58.732 1.00 38.38 84 ALA A O 1
ATOM 682 N N . LEU A 1 85 ? -17.361 -0.587 -56.615 1.00 37.78 85 LEU A N 1
ATOM 683 C CA . LEU A 1 85 ? -18.234 -1.649 -56.071 1.00 37.78 85 LEU A CA 1
ATOM 684 C C . LEU A 1 85 ? -19.179 -1.224 -54.931 1.00 37.78 85 LEU A C 1
ATOM 686 O O . LEU A 1 85 ? -19.820 -2.078 -54.334 1.00 37.78 85 LEU A O 1
ATOM 690 N N . PHE A 1 86 ? -19.338 0.073 -54.655 1.00 38.16 86 PHE A N 1
ATOM 691 C CA . PHE A 1 86 ? -20.216 0.557 -53.574 1.00 38.16 86 PHE A CA 1
ATOM 692 C C . PHE A 1 86 ? -21.263 1.576 -54.055 1.00 38.16 86 PHE A C 1
ATOM 694 O O . PHE A 1 86 ? -21.455 2.622 -53.447 1.00 38.16 86 PHE A O 1
ATOM 701 N N . SER A 1 87 ? -21.960 1.284 -55.159 1.00 42.72 87 SER A N 1
ATOM 702 C CA . SER A 1 87 ? -23.058 2.129 -55.665 1.00 42.72 87 SER A CA 1
ATOM 703 C C . SER A 1 87 ? -24.377 1.373 -55.866 1.00 42.72 87 SER A C 1
ATOM 705 O O . SER A 1 87 ? -25.078 1.598 -56.849 1.00 42.72 87 SER A O 1
ATOM 707 N N . L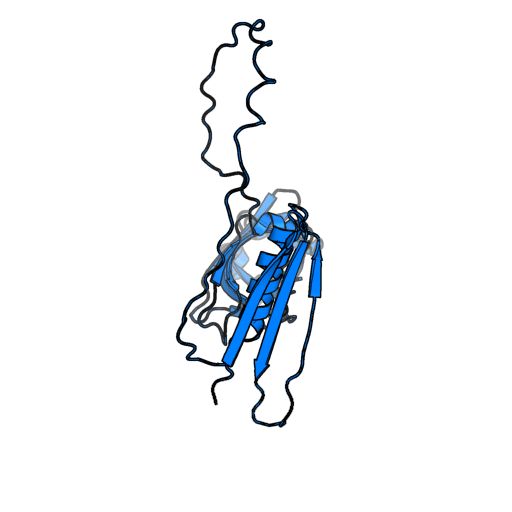EU A 1 88 ? -24.724 0.464 -54.955 1.00 42.59 88 LEU A N 1
ATOM 708 C CA . LEU A 1 88 ? -26.067 -0.121 -54.882 1.00 42.59 88 LEU A CA 1
ATOM 709 C C . LEU A 1 88 ? -26.328 -0.607 -53.454 1.00 42.59 88 LEU A C 1
ATOM 711 O O . LEU A 1 88 ? -25.965 -1.717 -53.084 1.00 42.59 88 LEU A O 1
ATOM 715 N N . GLY A 1 89 ? -26.907 0.260 -52.626 1.00 39.97 89 GLY A N 1
ATOM 716 C CA . GLY A 1 89 ? -27.215 -0.092 -51.238 1.00 39.97 89 GLY A CA 1
ATOM 717 C C . GLY A 1 89 ? -27.726 1.048 -50.365 1.00 39.97 89 GLY A C 1
ATOM 718 O O . GLY A 1 89 ? -27.544 1.009 -49.158 1.00 39.97 89 GLY A O 1
ATOM 719 N N . THR A 1 90 ? -28.341 2.080 -50.943 1.00 48.56 90 THR A N 1
ATOM 720 C CA . THR A 1 90 ? -29.082 3.099 -50.188 1.00 48.56 90 THR A CA 1
ATOM 721 C C . THR A 1 90 ? -30.572 2.840 -50.351 1.00 48.56 90 THR A C 1
ATOM 723 O O . THR A 1 90 ? -31.172 3.339 -51.297 1.00 48.56 90 THR A O 1
ATOM 726 N N . SER A 1 91 ? -31.155 2.035 -49.464 1.00 43.06 91 SER A N 1
ATOM 727 C CA . SER A 1 91 ? -32.561 2.152 -49.050 1.00 43.06 91 SER A CA 1
ATOM 728 C C . SER A 1 91 ? -32.868 1.086 -47.999 1.00 43.06 91 SER A C 1
ATOM 730 O O . SER A 1 91 ? -33.111 -0.059 -48.365 1.00 43.06 91 SER A O 1
ATOM 732 N N . LEU A 1 92 ? -32.807 1.441 -46.711 1.00 40.41 92 LEU A N 1
ATOM 733 C CA . LEU A 1 92 ? -33.817 1.109 -45.692 1.00 40.41 92 LEU A CA 1
ATOM 734 C C . LEU A 1 92 ? -33.345 1.544 -44.293 1.00 40.41 92 LEU A C 1
ATOM 736 O O . LEU A 1 92 ? -32.162 1.441 -43.993 1.00 40.41 92 LEU A O 1
ATOM 740 N N . LEU A 1 93 ? -34.322 1.902 -43.448 1.00 42.44 93 LEU A N 1
ATOM 741 C CA . LEU A 1 93 ? -34.266 2.181 -41.997 1.00 42.44 93 LEU A CA 1
ATOM 742 C C . LEU A 1 93 ? -33.875 3.631 -41.653 1.00 42.44 93 LEU A C 1
ATOM 744 O O . LEU A 1 93 ? -32.707 3.988 -41.628 1.00 42.44 93 LEU A O 1
ATOM 748 N N . ALA A 1 94 ? -34.809 4.584 -41.572 1.00 39.84 94 ALA A N 1
ATOM 749 C CA . ALA A 1 94 ? -35.970 4.715 -40.673 1.00 39.84 94 ALA A CA 1
ATOM 750 C C . ALA A 1 94 ? -35.586 4.986 -39.202 1.00 39.84 94 ALA A C 1
ATOM 752 O O . ALA A 1 94 ? -35.107 4.107 -38.498 1.00 39.84 94 ALA A O 1
ATOM 753 N N . PHE A 1 95 ? -35.827 6.242 -38.805 1.00 45.75 95 PHE A N 1
ATOM 754 C CA . PHE A 1 95 ? -36.099 6.795 -37.472 1.00 45.75 95 PHE A CA 1
ATOM 755 C C . PHE A 1 95 ? -35.719 5.968 -36.229 1.00 45.75 95 PHE A C 1
ATOM 757 O O . PHE A 1 95 ? -36.420 5.035 -35.849 1.00 45.75 95 PHE A O 1
ATOM 764 N N . ALA A 1 96 ? -34.730 6.467 -35.484 1.00 40.44 96 ALA A N 1
ATOM 765 C CA . ALA A 1 96 ? -34.636 6.294 -34.037 1.00 40.44 96 ALA A CA 1
ATOM 766 C C . ALA A 1 96 ? -34.259 7.644 -33.406 1.00 40.44 96 ALA A C 1
ATOM 768 O O . ALA A 1 96 ? -33.312 8.302 -33.835 1.00 40.44 96 ALA A O 1
ATOM 769 N N . ALA A 1 97 ? -35.057 8.082 -32.433 1.00 43.75 97 ALA A N 1
ATOM 770 C CA . ALA A 1 97 ? -34.860 9.317 -31.691 1.00 43.75 97 ALA A CA 1
ATOM 771 C C . ALA A 1 97 ? -33.539 9.268 -30.906 1.00 43.75 97 ALA A C 1
ATOM 773 O O . ALA A 1 97 ? -33.336 8.385 -30.075 1.00 43.75 97 ALA A O 1
ATOM 774 N N . ALA A 1 98 ? -32.653 10.228 -31.164 1.00 36.19 98 ALA A N 1
ATOM 775 C CA . ALA A 1 98 ? -31.462 10.448 -30.360 1.00 36.19 98 ALA A CA 1
ATOM 776 C C . ALA A 1 98 ? -31.862 11.095 -29.025 1.00 36.19 98 ALA A C 1
ATOM 778 O O . ALA A 1 98 ? -32.142 12.289 -28.951 1.00 36.19 98 ALA A O 1
ATOM 779 N N . VAL A 1 99 ? -31.884 10.283 -27.971 1.00 48.84 99 VAL A N 1
ATOM 780 C CA . VAL A 1 99 ? -31.647 10.745 -26.600 1.00 48.84 99 VAL A CA 1
ATOM 781 C C . VAL A 1 99 ? -30.176 11.183 -26.543 1.00 48.84 99 VAL A C 1
ATOM 783 O O . VAL A 1 99 ? -29.330 10.431 -27.036 1.00 48.84 99 VAL A O 1
ATOM 786 N N . PRO A 1 100 ? -29.824 12.360 -25.997 1.00 42.16 100 PRO A N 1
ATOM 787 C CA . PRO A 1 100 ? -28.427 12.681 -25.756 1.00 42.16 100 PRO A CA 1
ATOM 788 C C . PRO A 1 100 ? -27.912 11.724 -24.677 1.00 42.16 100 PRO A C 1
ATOM 790 O O . PRO A 1 100 ? -28.204 11.882 -23.496 1.00 42.16 100 PRO A O 1
ATOM 793 N N . ALA A 1 101 ? -27.179 10.694 -25.093 1.00 44.59 101 ALA A N 1
ATOM 794 C CA . ALA A 1 101 ? -26.263 10.019 -24.196 1.00 44.59 101 ALA A CA 1
ATOM 795 C C . ALA A 1 101 ? -25.159 11.032 -23.883 1.00 44.59 101 ALA A C 1
ATOM 797 O O . ALA A 1 101 ? -24.428 11.450 -24.784 1.00 44.59 101 ALA A O 1
ATOM 798 N N . GLU A 1 102 ? -25.071 11.459 -22.625 1.00 42.59 102 GLU A N 1
ATOM 799 C CA . GLU A 1 102 ? -23.854 12.057 -22.095 1.00 42.59 102 GLU A CA 1
ATOM 800 C C . GLU A 1 102 ? -22.732 11.040 -22.320 1.00 42.59 102 GLU A C 1
ATOM 802 O O . GLU A 1 102 ? -22.638 10.015 -21.647 1.00 42.59 102 GLU A O 1
ATOM 807 N N . ILE A 1 103 ? -21.923 11.285 -23.351 1.00 40.50 103 ILE A N 1
ATOM 808 C CA . ILE A 1 103 ? -20.650 10.603 -23.536 1.00 40.50 103 ILE A CA 1
ATOM 809 C C . ILE A 1 103 ? -19.753 11.179 -22.450 1.00 40.50 103 ILE A C 1
ATOM 811 O O . ILE A 1 103 ? -19.083 12.192 -22.647 1.00 40.50 103 ILE A O 1
ATOM 815 N N . ASP A 1 104 ? -19.815 10.557 -21.276 1.00 39.78 104 ASP A N 1
ATOM 816 C CA . ASP A 1 104 ? -18.823 10.745 -20.237 1.00 39.78 104 ASP A CA 1
ATOM 817 C C . ASP A 1 104 ? -17.458 10.461 -20.873 1.00 39.78 104 ASP A C 1
ATOM 819 O O . ASP A 1 104 ? -17.216 9.396 -21.450 1.00 39.78 104 ASP A O 1
ATOM 823 N N . GLY A 1 105 ? -16.596 11.474 -20.862 1.00 38.28 105 GLY A N 1
ATOM 824 C CA . GLY A 1 105 ? -15.312 11.526 -21.555 1.00 38.28 105 GLY A CA 1
ATOM 825 C C . GLY A 1 105 ? -14.254 10.604 -20.952 1.00 38.28 105 GLY A C 1
ATOM 826 O O . GLY A 1 105 ? -13.074 10.946 -20.941 1.00 38.28 105 GLY A O 1
ATOM 827 N N . ARG A 1 106 ? -14.641 9.431 -20.450 1.00 46.03 106 ARG A N 1
ATOM 828 C CA . ARG A 1 106 ? -13.724 8.370 -20.050 1.00 46.03 106 ARG A CA 1
ATOM 829 C C . ARG A 1 106 ? -13.422 7.520 -21.273 1.00 46.03 106 ARG A C 1
ATOM 831 O O . ARG A 1 106 ? -14.039 6.493 -21.539 1.00 46.03 106 ARG A O 1
ATOM 838 N N . SER A 1 107 ? -12.446 7.996 -22.038 1.00 44.34 107 SER A N 1
ATOM 839 C CA . SER A 1 107 ? -11.714 7.207 -23.021 1.00 44.34 107 SER A CA 1
ATOM 840 C C . SER A 1 107 ? -11.504 5.783 -22.505 1.00 44.34 107 SER A C 1
ATOM 842 O O . SER A 1 107 ? -10.768 5.579 -21.541 1.00 44.34 107 SER A O 1
ATOM 844 N N . SER A 1 108 ? -12.120 4.808 -23.177 1.00 44.34 108 SER A N 1
ATOM 845 C CA . SER A 1 108 ? -11.930 3.360 -23.016 1.00 44.34 108 SER A CA 1
ATOM 846 C C . SER A 1 108 ? -10.528 2.898 -23.448 1.00 44.34 108 SER A C 1
ATOM 848 O O . SER A 1 108 ? -10.353 1.833 -24.037 1.00 44.34 108 SER A O 1
ATOM 850 N N . ALA A 1 109 ? -9.513 3.721 -23.187 1.00 47.00 109 ALA A N 1
ATOM 851 C CA . ALA A 1 109 ? -8.132 3.302 -23.196 1.00 47.00 109 ALA A CA 1
ATOM 852 C C . ALA A 1 109 ? -7.967 2.380 -21.990 1.00 47.00 109 ALA A C 1
ATOM 854 O O . ALA A 1 109 ? -8.197 2.808 -20.862 1.00 47.00 109 ALA A O 1
ATOM 855 N N . LEU A 1 110 ? -7.631 1.116 -22.247 1.00 47.31 110 LEU A N 1
ATOM 856 C CA . LEU A 1 110 ? -7.222 0.143 -21.237 1.00 47.31 110 LEU A CA 1
ATOM 857 C C . LEU A 1 110 ? -6.308 0.850 -20.232 1.00 47.31 110 LEU A C 1
ATOM 859 O O . LEU A 1 110 ? -5.181 1.213 -20.575 1.00 47.31 110 LEU A O 1
ATOM 863 N N . ASN A 1 111 ? -6.823 1.124 -19.032 1.00 60.50 111 ASN A N 1
ATOM 864 C CA . ASN A 1 111 ? -6.043 1.806 -18.011 1.00 60.50 111 ASN A CA 1
ATOM 865 C C . ASN A 1 111 ? -4.835 0.904 -17.716 1.00 60.50 111 ASN A C 1
ATOM 867 O O . ASN A 1 111 ? -4.983 -0.316 -17.624 1.00 60.50 111 ASN A O 1
ATOM 871 N N . VAL A 1 112 ? -3.631 1.463 -17.610 1.00 61.72 112 VAL A N 1
ATOM 872 C CA . VAL A 1 112 ? -2.425 0.678 -17.300 1.00 61.72 112 VAL A CA 1
ATOM 873 C C . VAL A 1 112 ? -2.633 -0.126 -16.010 1.00 61.72 112 VAL A C 1
ATOM 875 O O . VAL A 1 112 ? -2.192 -1.269 -15.925 1.00 61.72 112 VAL A O 1
ATOM 878 N N . ALA A 1 113 ? -3.421 0.405 -15.072 1.00 56.31 113 ALA A N 1
ATOM 879 C CA . ALA A 1 113 ? -3.887 -0.314 -13.893 1.00 56.31 113 ALA A CA 1
ATOM 880 C C . ALA A 1 113 ? -4.744 -1.550 -14.223 1.00 56.31 113 ALA A C 1
ATOM 882 O O . ALA A 1 113 ? -4.516 -2.611 -13.655 1.00 56.31 113 ALA A O 1
ATOM 883 N N . GLN A 1 114 ? -5.667 -1.475 -15.189 1.00 59.34 114 GLN A N 1
ATOM 884 C CA . GLN A 1 114 ? -6.434 -2.642 -15.647 1.00 59.34 114 GLN A CA 1
ATOM 885 C C . GLN A 1 114 ? -5.535 -3.692 -16.303 1.00 59.34 114 GLN A C 1
ATOM 887 O O . GLN A 1 114 ? -5.769 -4.880 -16.118 1.00 59.34 114 GLN A O 1
ATOM 892 N N . ILE A 1 115 ? -4.498 -3.275 -17.036 1.00 59.50 115 ILE A N 1
ATOM 893 C CA . ILE A 1 115 ? -3.523 -4.200 -17.628 1.00 59.50 115 ILE A CA 1
ATOM 894 C C . ILE A 1 115 ? -2.691 -4.872 -16.528 1.00 59.50 115 ILE A C 1
ATOM 896 O O . ILE A 1 115 ? -2.502 -6.079 -16.575 1.00 59.50 115 ILE A O 1
ATOM 900 N N . ILE A 1 116 ? -2.234 -4.136 -15.514 1.00 62.00 116 ILE A N 1
ATOM 901 C CA . ILE A 1 116 ? -1.467 -4.694 -14.386 1.00 62.00 116 ILE A CA 1
ATOM 902 C C . ILE A 1 116 ? -2.334 -5.621 -13.522 1.00 62.00 116 ILE A C 1
ATOM 904 O O . ILE A 1 116 ? -1.890 -6.718 -13.178 1.00 62.00 116 ILE A O 1
ATOM 908 N N . ASN A 1 117 ? -3.585 -5.234 -13.255 1.00 58.88 117 ASN A N 1
ATOM 909 C CA . ASN A 1 117 ? -4.574 -6.078 -12.583 1.00 58.88 117 ASN A CA 1
ATOM 910 C C . ASN A 1 117 ? -4.841 -7.358 -13.396 1.00 58.88 117 ASN A C 1
ATOM 912 O O . ASN A 1 117 ? -4.860 -8.449 -12.835 1.00 58.88 117 ASN A O 1
ATOM 916 N N . LEU A 1 118 ? -4.981 -7.249 -14.726 1.00 46.94 118 LEU A N 1
ATOM 917 C CA . LEU A 1 118 ? -5.179 -8.390 -15.630 1.00 46.94 118 LEU A CA 1
ATOM 918 C C . LEU A 1 118 ? -3.943 -9.298 -15.712 1.00 46.94 118 LEU A C 1
ATOM 920 O O . LEU A 1 118 ? -4.079 -10.508 -15.870 1.00 46.94 118 LEU A O 1
ATOM 924 N N . LEU A 1 119 ? -2.742 -8.732 -15.575 1.00 54.31 119 LEU A N 1
ATOM 925 C CA . LEU A 1 119 ? -1.493 -9.488 -15.472 1.00 54.31 119 LEU A CA 1
ATOM 926 C C . LEU A 1 119 ? -1.326 -10.159 -14.095 1.00 54.31 119 LEU A C 1
ATOM 928 O O . LEU A 1 119 ? -0.363 -10.901 -13.901 1.00 54.31 119 LEU A O 1
ATOM 932 N N . GLY A 1 120 ? -2.244 -9.922 -13.147 1.00 52.28 120 GLY A N 1
ATOM 933 C CA . GLY A 1 120 ? -2.230 -10.525 -11.814 1.00 52.28 120 GLY A CA 1
ATOM 934 C C . GLY A 1 120 ? -1.016 -10.114 -10.988 1.00 52.28 120 GLY A C 1
ATOM 935 O O . GLY A 1 120 ? -0.625 -10.824 -10.060 1.00 52.28 120 GLY A O 1
ATOM 936 N N . ILE A 1 121 ? -0.380 -8.996 -11.345 1.00 63.09 121 ILE A N 1
ATOM 937 C CA . ILE A 1 121 ? 0.850 -8.586 -10.694 1.00 63.09 121 ILE A CA 1
ATOM 938 C C . ILE A 1 121 ? 0.502 -7.701 -9.511 1.00 63.09 121 ILE A C 1
ATOM 940 O O . ILE A 1 121 ? 0.505 -6.476 -9.600 1.00 63.09 121 ILE A O 1
ATOM 944 N N . GLY A 1 122 ? 0.156 -8.346 -8.402 1.00 64.06 122 GLY A N 1
ATOM 945 C CA . GLY A 1 122 ? -0.020 -7.655 -7.139 1.00 64.06 122 GLY A CA 1
ATOM 946 C C . GLY A 1 122 ? 1.263 -6.922 -6.759 1.00 64.06 122 GLY A C 1
ATOM 947 O O . GLY A 1 122 ? 2.296 -7.562 -6.553 1.00 64.06 122 GLY A O 1
ATOM 948 N N . LEU A 1 123 ? 1.204 -5.589 -6.703 1.00 80.25 123 LEU A N 1
ATOM 949 C CA . LEU A 1 123 ? 2.334 -4.778 -6.258 1.00 80.25 123 LEU A CA 1
ATOM 950 C C . LEU A 1 123 ? 2.542 -4.966 -4.762 1.00 80.25 123 LEU A C 1
ATOM 952 O O . LEU A 1 123 ? 3.678 -5.126 -4.338 1.00 80.25 123 LEU A O 1
ATOM 956 N N . VAL A 1 124 ? 1.464 -5.009 -3.979 1.00 86.94 124 VAL A N 1
ATOM 957 C CA . VAL A 1 124 ? 1.535 -5.259 -2.538 1.00 86.94 124 VAL A CA 1
ATOM 958 C C . VAL A 1 124 ? 1.495 -6.762 -2.272 1.00 86.94 124 VAL A C 1
ATOM 960 O O . VAL A 1 124 ? 0.568 -7.441 -2.718 1.00 86.94 124 VAL A O 1
ATOM 963 N N . THR A 1 125 ? 2.494 -7.286 -1.555 1.00 87.44 125 THR A N 1
ATOM 964 C CA . THR A 1 125 ? 2.578 -8.715 -1.196 1.00 87.44 125 THR A CA 1
ATOM 965 C C . THR A 1 125 ? 2.175 -9.016 0.239 1.00 87.44 125 THR A C 1
ATOM 967 O O . THR A 1 125 ? 1.692 -10.113 0.513 1.00 87.44 125 THR A O 1
ATOM 970 N N . LYS A 1 126 ? 2.409 -8.074 1.151 1.00 91.31 126 LYS A N 1
ATOM 971 C CA . LYS A 1 126 ? 2.152 -8.221 2.584 1.00 91.31 126 LYS A CA 1
ATOM 972 C C . LYS A 1 126 ? 1.885 -6.849 3.190 1.00 91.31 126 LYS A C 1
ATOM 974 O O . LYS A 1 126 ? 2.505 -5.880 2.755 1.00 91.31 126 LYS A O 1
ATOM 979 N N . ILE A 1 127 ? 0.993 -6.802 4.175 1.00 93.62 127 ILE A N 1
ATOM 980 C CA . ILE A 1 127 ? 0.748 -5.633 5.021 1.00 93.62 127 ILE A CA 1
ATOM 981 C C . ILE A 1 127 ? 0.980 -6.032 6.480 1.00 93.62 127 ILE A C 1
ATOM 983 O O . ILE A 1 127 ? 0.491 -7.073 6.924 1.00 93.62 127 ILE A O 1
ATOM 987 N N . ASP A 1 128 ? 1.685 -5.196 7.229 1.00 94.81 128 ASP A N 1
ATOM 988 C CA . ASP A 1 128 ? 1.759 -5.262 8.683 1.00 94.81 128 ASP A CA 1
ATOM 989 C C . ASP A 1 128 ? 1.094 -4.005 9.264 1.00 94.81 128 ASP A C 1
ATOM 991 O O . ASP A 1 128 ? 1.424 -2.877 8.906 1.00 94.81 128 ASP A O 1
ATOM 995 N N . ALA A 1 129 ? 0.106 -4.199 10.134 1.00 93.50 129 ALA A N 1
ATOM 996 C CA . ALA A 1 129 ? -0.641 -3.140 10.797 1.00 93.50 129 ALA A CA 1
ATOM 997 C C . ALA A 1 129 ? -0.300 -3.111 12.290 1.00 93.50 129 ALA A C 1
ATOM 999 O O . ALA A 1 129 ? -0.390 -4.128 12.981 1.00 93.50 129 ALA A O 1
ATOM 1000 N N . PHE A 1 130 ? 0.056 -1.933 12.790 1.00 93.81 130 PHE A N 1
ATOM 1001 C CA . PHE A 1 130 ? 0.436 -1.680 14.174 1.00 93.81 130 PHE A CA 1
ATOM 1002 C C . PHE A 1 130 ? -0.664 -0.872 14.855 1.00 93.81 130 PHE A C 1
ATOM 1004 O O . PHE A 1 130 ? -0.920 0.279 14.499 1.00 93.81 130 PHE A O 1
ATOM 1011 N N . ILE A 1 131 ? -1.325 -1.492 15.829 1.00 91.38 131 ILE A N 1
ATOM 1012 C CA . ILE A 1 131 ? -2.423 -0.890 16.585 1.00 91.38 131 ILE A CA 1
ATOM 1013 C C . ILE A 1 131 ? -1.908 -0.604 17.994 1.00 91.38 131 ILE A C 1
ATOM 1015 O O . ILE A 1 131 ? -1.532 -1.537 18.708 1.00 91.38 131 ILE A O 1
ATOM 1019 N N . THR A 1 132 ? -1.888 0.668 18.390 1.00 91.62 132 THR A N 1
ATOM 1020 C CA . THR A 1 132 ? -1.525 1.085 19.752 1.00 91.62 132 THR A CA 1
ATOM 1021 C C . THR A 1 132 ? -2.777 1.296 20.603 1.00 91.62 132 THR A C 1
ATOM 1023 O O . THR A 1 132 ? -3.900 1.314 20.093 1.00 91.62 132 THR A O 1
ATOM 1026 N N . LEU A 1 133 ? -2.616 1.476 21.917 1.00 89.56 133 LEU A N 1
ATOM 1027 C CA . LEU A 1 133 ? -3.749 1.809 22.786 1.00 89.56 133 LEU A CA 1
ATOM 1028 C C . LEU A 1 133 ? -4.377 3.164 22.409 1.00 89.56 133 LEU A C 1
ATOM 1030 O O . LEU A 1 133 ? -5.599 3.290 22.385 1.00 89.56 133 LEU A O 1
ATOM 1034 N N . GLU A 1 134 ? -3.551 4.145 22.030 1.00 89.00 134 GLU A N 1
ATOM 1035 C CA . GLU A 1 134 ? -4.000 5.459 21.548 1.00 89.00 134 GLU A CA 1
ATOM 1036 C C . GLU A 1 134 ? -4.812 5.352 20.246 1.00 89.00 134 GLU A C 1
ATOM 1038 O O . GLU A 1 134 ? -5.751 6.125 20.026 1.00 89.00 134 GLU A O 1
ATOM 1043 N N . SER A 1 135 ? -4.528 4.353 19.403 1.00 89.25 135 SER A N 1
ATOM 1044 C CA . SER A 1 135 ? -5.326 4.073 18.205 1.00 89.25 135 SER A CA 1
ATOM 1045 C C . SER A 1 135 ? -6.788 3.759 18.524 1.00 89.25 135 SER A C 1
ATOM 1047 O O . SER A 1 135 ? -7.645 4.013 17.678 1.00 89.25 135 SER A O 1
ATOM 1049 N N . LEU A 1 136 ? -7.099 3.237 19.721 1.00 88.38 136 LEU A N 1
ATOM 1050 C CA . LEU A 1 136 ? -8.479 2.941 20.123 1.00 88.38 136 LEU A CA 1
ATOM 1051 C C . LEU A 1 136 ? -9.321 4.204 20.337 1.00 88.38 136 LEU A C 1
ATOM 1053 O O . LEU A 1 136 ? -10.538 4.165 20.163 1.00 88.38 136 LEU A O 1
ATOM 1057 N N . GLU A 1 137 ? -8.679 5.317 20.689 1.00 90.88 137 GLU A N 1
ATOM 1058 C CA . GLU A 1 137 ? -9.340 6.606 20.899 1.00 90.88 137 GLU A CA 1
ATOM 1059 C C . GLU A 1 137 ? -9.296 7.468 19.633 1.00 90.88 137 GLU A C 1
ATOM 1061 O O . GLU A 1 137 ? -10.293 8.082 19.246 1.00 90.88 137 GLU A O 1
ATOM 1066 N N . THR A 1 138 ? -8.145 7.493 18.957 1.00 92.19 138 THR A N 1
ATOM 1067 C CA . THR A 1 138 ? -7.895 8.364 17.797 1.00 92.19 138 THR A CA 1
ATOM 1068 C C . THR A 1 138 ? -8.353 7.766 16.468 1.00 92.19 138 THR A C 1
ATOM 1070 O O . THR A 1 138 ? -8.538 8.505 15.503 1.00 92.19 138 THR A O 1
ATOM 1073 N N . ASN A 1 139 ? -8.576 6.448 16.401 1.00 93.88 139 ASN A N 1
ATOM 1074 C CA . ASN A 1 139 ? -8.854 5.695 15.170 1.00 93.88 139 ASN A CA 1
ATOM 1075 C C . ASN A 1 139 ? -7.742 5.807 14.114 1.00 93.88 139 ASN A C 1
ATOM 1077 O O . ASN A 1 139 ? -7.999 5.638 12.920 1.00 93.88 139 ASN A O 1
ATOM 1081 N N . LEU A 1 140 ? -6.515 6.096 14.547 1.00 94.38 140 LEU A N 1
ATOM 1082 C CA . LEU A 1 140 ? -5.338 6.187 13.692 1.00 94.38 140 LEU A CA 1
ATOM 1083 C C . LEU A 1 140 ? -4.373 5.056 14.025 1.00 94.38 140 LEU A C 1
ATOM 1085 O O . LEU A 1 140 ? -4.032 4.858 15.188 1.00 94.38 140 LEU A O 1
ATOM 1089 N N . ILE A 1 141 ? -3.922 4.331 13.007 1.00 94.19 141 ILE A N 1
ATOM 1090 C CA . ILE A 1 141 ? -2.922 3.265 13.145 1.00 94.19 141 ILE A CA 1
ATOM 1091 C C . ILE A 1 141 ? -1.702 3.559 12.277 1.00 94.19 141 ILE A C 1
ATOM 1093 O O . ILE A 1 141 ? -1.747 4.419 11.392 1.00 94.19 141 ILE A O 1
ATOM 1097 N N . SER A 1 142 ? -0.632 2.810 12.506 1.00 95.19 142 SER A N 1
ATOM 1098 C CA . SER A 1 142 ? 0.531 2.798 11.621 1.00 95.19 142 SER A CA 1
ATOM 1099 C C . SER A 1 142 ? 0.565 1.491 10.842 1.00 95.19 142 SER A C 1
ATOM 1101 O O . SER A 1 142 ? 0.149 0.449 11.347 1.00 95.19 142 SER A O 1
ATOM 1103 N N . ILE A 1 143 ? 1.047 1.526 9.606 1.00 95.12 143 ILE A N 1
ATOM 1104 C CA . ILE A 1 143 ? 1.191 0.332 8.767 1.00 95.12 143 ILE A CA 1
ATOM 1105 C C . ILE A 1 143 ? 2.558 0.308 8.098 1.00 95.12 143 ILE A C 1
ATOM 1107 O O . ILE A 1 143 ? 3.165 1.352 7.879 1.00 95.12 143 ILE A O 1
ATOM 1111 N N . ASP A 1 144 ? 3.004 -0.865 7.687 1.00 95.44 144 ASP A N 1
ATOM 1112 C CA . ASP A 1 144 ? 4.006 -1.014 6.644 1.00 95.44 144 ASP A CA 1
ATOM 1113 C C . ASP A 1 144 ? 3.533 -2.049 5.616 1.00 95.44 144 ASP A C 1
ATOM 1115 O O . ASP A 1 144 ? 2.620 -2.843 5.868 1.00 95.44 144 ASP A O 1
ATOM 1119 N N . PHE A 1 145 ? 4.078 -1.983 4.404 1.00 94.50 145 PHE A N 1
ATOM 1120 C CA . PHE A 1 145 ? 3.753 -2.948 3.367 1.00 94.50 145 PHE A CA 1
ATOM 1121 C C . PHE A 1 145 ? 4.941 -3.247 2.462 1.00 94.50 145 PHE A C 1
ATOM 1123 O O . PHE A 1 145 ? 5.804 -2.407 2.197 1.00 94.50 145 PHE A O 1
ATOM 1130 N N . ASP A 1 146 ? 4.946 -4.461 1.925 1.00 94.06 146 ASP A N 1
ATOM 1131 C CA . ASP A 1 146 ? 5.961 -4.917 0.987 1.00 94.06 146 ASP A CA 1
ATOM 1132 C C . ASP A 1 146 ? 5.494 -4.737 -0.453 1.00 94.06 146 ASP A C 1
ATOM 1134 O O . ASP A 1 146 ? 4.450 -5.258 -0.854 1.00 94.06 146 ASP A O 1
ATOM 1138 N N . VAL A 1 147 ? 6.310 -4.038 -1.245 1.00 92.00 147 VAL A N 1
ATOM 1139 C CA . VAL A 1 147 ? 6.093 -3.836 -2.677 1.00 92.00 147 VAL A CA 1
ATOM 1140 C C . VAL A 1 147 ? 6.999 -4.751 -3.479 1.00 92.00 147 VAL A C 1
ATOM 1142 O O . VAL A 1 147 ? 8.222 -4.676 -3.356 1.00 92.00 147 VAL A O 1
ATOM 1145 N N . LYS A 1 148 ? 6.422 -5.574 -4.353 1.00 90.81 148 LYS A N 1
ATOM 1146 C CA . LYS A 1 148 ? 7.151 -6.426 -5.290 1.00 90.81 148 LYS A CA 1
ATOM 1147 C C . LYS A 1 148 ? 7.140 -5.832 -6.692 1.00 90.81 148 LYS A C 1
ATOM 1149 O O . LYS A 1 148 ? 6.092 -5.580 -7.279 1.00 90.81 148 LYS A O 1
ATOM 1154 N N . ASN A 1 149 ? 8.330 -5.682 -7.260 1.00 90.44 149 ASN A N 1
ATOM 1155 C CA . ASN A 1 149 ? 8.519 -5.285 -8.643 1.00 90.44 149 ASN A CA 1
ATOM 1156 C C . ASN A 1 149 ? 8.710 -6.531 -9.525 1.00 90.44 149 ASN A C 1
ATOM 1158 O O . ASN A 1 149 ? 9.716 -7.227 -9.389 1.00 90.44 149 ASN A O 1
ATOM 1162 N N . PRO A 1 150 ? 7.785 -6.830 -10.448 1.00 87.31 150 PRO A N 1
ATOM 1163 C CA . PRO A 1 150 ? 7.894 -7.977 -11.351 1.00 87.31 150 PRO A CA 1
ATOM 1164 C C . PRO A 1 150 ? 8.733 -7.699 -12.602 1.00 87.31 150 PRO A C 1
ATOM 1166 O O . PRO A 1 150 ? 8.944 -8.605 -13.407 1.00 87.31 150 PRO A O 1
ATOM 1169 N N . LEU A 1 151 ? 9.141 -6.449 -12.830 1.00 88.00 151 LEU A N 1
ATOM 1170 C CA . LEU A 1 151 ? 9.804 -6.039 -14.057 1.00 88.00 151 LEU A CA 1
ATOM 1171 C C . LEU A 1 151 ? 11.329 -6.091 -13.888 1.00 88.00 151 LEU A C 1
ATOM 1173 O O . LEU A 1 151 ? 11.850 -5.809 -12.807 1.00 88.00 151 LEU A O 1
ATOM 1177 N N . PRO A 1 152 ? 12.084 -6.365 -14.967 1.00 90.06 152 PRO A N 1
ATOM 1178 C CA . PRO A 1 152 ? 13.547 -6.302 -14.974 1.00 90.06 152 PRO A CA 1
ATOM 1179 C C . PRO A 1 152 ? 14.088 -4.861 -15.046 1.00 90.06 152 PRO A C 1
ATOM 1181 O O . PRO A 1 152 ? 15.218 -4.641 -15.475 1.00 90.06 152 PRO A O 1
ATOM 1184 N N . ILE A 1 153 ? 13.290 -3.872 -14.640 1.00 89.69 153 ILE A N 1
ATOM 1185 C CA . ILE A 1 153 ? 13.644 -2.450 -14.578 1.00 89.69 153 ILE A CA 1
ATOM 1186 C C . ILE A 1 153 ? 13.302 -1.904 -13.194 1.00 89.69 153 ILE A C 1
ATOM 1188 O O . ILE A 1 153 ? 12.416 -2.431 -12.533 1.00 89.69 153 ILE A O 1
ATOM 1192 N N . GLU A 1 154 ? 13.991 -0.854 -12.754 1.00 91.62 154 GLU A N 1
ATOM 1193 C CA . GLU A 1 154 ? 13.710 -0.201 -11.472 1.00 91.62 154 GLU A CA 1
ATOM 1194 C C . GLU A 1 154 ? 12.354 0.521 -11.522 1.00 91.62 154 GLU A C 1
ATOM 1196 O O . GLU A 1 154 ? 12.006 1.140 -12.538 1.00 91.62 154 GLU A O 1
ATOM 1201 N N . LEU A 1 155 ? 11.604 0.430 -10.422 1.00 91.81 155 LEU A N 1
ATOM 1202 C CA . LEU A 1 155 ? 10.373 1.178 -10.194 1.00 91.81 155 LEU A CA 1
ATOM 1203 C C . LEU A 1 155 ? 10.564 2.089 -8.988 1.00 91.81 155 LEU A C 1
ATOM 1205 O O . LEU A 1 155 ? 11.147 1.685 -7.986 1.00 91.81 155 LEU A O 1
ATOM 1209 N N . THR A 1 156 ? 10.032 3.301 -9.065 1.00 93.69 156 THR A N 1
ATOM 1210 C CA . THR A 1 156 ? 10.023 4.239 -7.943 1.00 93.69 156 THR A CA 1
ATOM 1211 C C . THR A 1 156 ? 8.607 4.681 -7.658 1.00 93.69 156 THR A C 1
ATOM 1213 O O . THR A 1 156 ? 7.945 5.215 -8.541 1.00 93.69 156 THR A O 1
ATOM 1216 N N . LEU A 1 157 ? 8.137 4.454 -6.438 1.00 92.88 157 LEU A N 1
ATOM 1217 C CA . LEU A 1 157 ? 6.811 4.860 -5.991 1.00 92.88 157 LEU A CA 1
ATOM 1218 C C . LEU A 1 157 ? 6.900 6.253 -5.352 1.00 92.88 157 LEU A C 1
ATOM 1220 O O . LEU A 1 157 ? 7.613 6.446 -4.366 1.00 92.88 157 LEU A O 1
ATOM 1224 N N . ASP A 1 158 ? 6.194 7.224 -5.930 1.00 93.06 158 ASP A N 1
ATOM 1225 C CA . ASP A 1 158 ? 6.189 8.616 -5.463 1.00 93.06 158 ASP A CA 1
ATOM 1226 C C . ASP A 1 158 ? 5.078 8.861 -4.441 1.00 93.06 158 ASP A C 1
ATOM 1228 O O . ASP A 1 158 ? 5.291 9.500 -3.411 1.00 93.06 158 ASP A O 1
ATOM 1232 N N . SER A 1 159 ? 3.887 8.329 -4.703 1.00 93.56 159 SER A N 1
ATOM 1233 C CA . SER A 1 159 ? 2.736 8.453 -3.812 1.00 93.56 159 SER A CA 1
ATOM 1234 C C . SER A 1 159 ? 1.824 7.244 -3.920 1.00 93.56 159 SER A C 1
ATOM 1236 O O . SER A 1 159 ? 1.721 6.624 -4.979 1.00 93.56 159 SER A O 1
ATOM 1238 N N . VAL A 1 160 ? 1.123 6.954 -2.832 1.00 93.62 160 VAL A N 1
ATOM 1239 C CA . VAL A 1 160 ? 0.130 5.890 -2.740 1.00 93.62 160 VAL A CA 1
ATOM 1240 C C . VAL A 1 160 ? -1.091 6.401 -1.985 1.00 93.62 160 VAL A C 1
ATOM 1242 O O . VAL A 1 160 ? -0.976 7.106 -0.985 1.00 93.62 160 VAL A O 1
ATOM 1245 N N . SER A 1 161 ? -2.269 6.051 -2.471 1.00 94.00 161 SER A N 1
ATOM 1246 C CA . SER A 1 161 ? -3.540 6.245 -1.795 1.00 94.00 161 SER A CA 1
ATOM 1247 C C . SER A 1 161 ? -4.264 4.918 -1.828 1.00 94.00 161 SER A C 1
ATOM 1249 O O . SER A 1 161 ? -4.453 4.359 -2.900 1.00 94.00 161 SER A O 1
ATOM 1251 N N . SER A 1 162 ? -4.629 4.373 -0.676 1.00 94.00 162 SER A N 1
ATOM 1252 C CA . SER A 1 162 ? -5.239 3.049 -0.623 1.00 94.00 162 SER A CA 1
ATOM 1253 C C . SER A 1 162 ? -6.406 3.016 0.338 1.00 94.00 162 SER A C 1
ATOM 1255 O O . SER A 1 162 ? -6.358 3.588 1.427 1.00 94.00 162 SER A O 1
ATOM 1257 N N . GLN A 1 163 ? -7.429 2.276 -0.066 1.00 94.75 163 GLN A N 1
ATOM 1258 C CA . GLN A 1 163 ? -8.564 1.888 0.752 1.00 94.75 163 GLN A CA 1
ATOM 1259 C C . GLN A 1 163 ? -8.482 0.381 0.956 1.00 94.75 163 GLN A C 1
ATOM 1261 O O . GLN A 1 163 ? -8.354 -0.370 -0.010 1.00 94.75 163 GLN A O 1
ATOM 1266 N N . ALA A 1 164 ? -8.519 -0.056 2.207 1.00 93.38 164 ALA A N 1
ATOM 1267 C CA . ALA A 1 164 ? -8.535 -1.462 2.566 1.00 93.38 164 ALA A CA 1
ATOM 1268 C C . ALA A 1 164 ? -9.896 -1.814 3.161 1.00 93.38 164 ALA A C 1
ATOM 1270 O O . ALA A 1 164 ? -10.408 -1.118 4.045 1.00 93.38 164 ALA A O 1
ATOM 1271 N N . GLY A 1 165 ? -10.486 -2.889 2.661 1.00 93.12 165 GLY A N 1
ATOM 1272 C CA . GLY A 1 165 ? -11.799 -3.353 3.061 1.00 93.12 165 GLY A CA 1
ATOM 1273 C C . GLY A 1 165 ? -11.883 -4.865 3.168 1.00 93.12 165 GLY A C 1
ATOM 1274 O O . GLY A 1 165 ? -10.965 -5.591 2.801 1.00 93.12 165 GLY A O 1
ATOM 1275 N N . LEU A 1 166 ? -13.010 -5.334 3.685 1.00 93.12 166 LEU A N 1
ATOM 1276 C CA . LEU A 1 166 ? -13.352 -6.748 3.752 1.00 93.12 166 LEU A CA 1
ATOM 1277 C C . LEU A 1 166 ? -14.827 -6.893 3.385 1.00 93.12 166 LEU A C 1
ATOM 1279 O O . LEU A 1 166 ? -15.675 -6.181 3.927 1.00 93.12 166 LEU A O 1
ATOM 1283 N N . ASN A 1 167 ? -15.138 -7.795 2.450 1.00 89.25 167 ASN A N 1
ATOM 1284 C CA . ASN A 1 167 ? -16.507 -8.046 1.977 1.00 89.25 167 ASN A CA 1
ATOM 1285 C C . ASN A 1 167 ? -17.242 -6.779 1.485 1.00 89.25 167 ASN A C 1
ATOM 1287 O O . ASN A 1 167 ? -18.449 -6.638 1.671 1.00 89.25 167 ASN A O 1
ATOM 1291 N N . GLY A 1 168 ? -16.513 -5.845 0.867 1.00 87.06 168 GLY A N 1
ATOM 1292 C CA . GLY A 1 168 ? -17.064 -4.593 0.332 1.00 87.06 168 GLY A CA 1
ATOM 1293 C C . GLY A 1 168 ? -17.206 -3.449 1.342 1.00 87.06 168 GLY A C 1
ATOM 1294 O O . GLY A 1 168 ? -17.523 -2.332 0.937 1.00 87.06 168 GLY A O 1
ATOM 1295 N N . THR A 1 169 ? -16.925 -3.680 2.627 1.00 92.62 169 THR A N 1
ATOM 1296 C CA . THR A 1 169 ? -16.870 -2.618 3.641 1.00 92.62 169 THR A CA 1
ATOM 1297 C C . THR A 1 169 ? -15.444 -2.101 3.764 1.00 92.62 169 THR A C 1
ATOM 1299 O O . THR A 1 169 ? -14.530 -2.882 4.019 1.00 92.62 169 THR A O 1
ATOM 1302 N N . VAL A 1 170 ? -15.242 -0.792 3.607 1.00 94.50 170 VAL A N 1
ATOM 1303 C CA . VAL A 1 170 ? -13.937 -0.148 3.822 1.00 94.50 170 VAL A CA 1
ATOM 1304 C C . VAL A 1 170 ? -13.704 0.013 5.320 1.00 94.50 170 VAL A C 1
ATOM 1306 O O . VAL 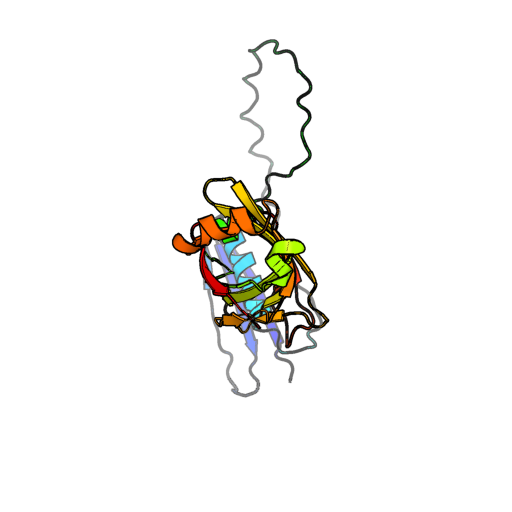A 1 170 ? -14.563 0.549 6.020 1.00 94.50 170 VAL A O 1
ATOM 1309 N N . PHE A 1 171 ? -12.549 -0.452 5.793 1.00 93.94 171 PHE A N 1
ATOM 1310 C CA . PHE A 1 171 ? -12.128 -0.363 7.190 1.00 93.94 171 PHE A CA 1
ATOM 1311 C C . PHE A 1 171 ? -11.009 0.648 7.380 1.00 93.94 171 PHE A C 1
ATOM 1313 O O . PHE A 1 171 ? -11.080 1.435 8.318 1.00 93.94 171 PHE A O 1
ATOM 1320 N N . ALA A 1 172 ? -10.039 0.703 6.468 1.00 94.69 172 ALA A N 1
ATOM 1321 C CA . ALA A 1 172 ? -8.906 1.612 6.568 1.00 94.69 172 ALA A CA 1
ATOM 1322 C C . ALA A 1 172 ? -8.716 2.422 5.284 1.00 94.69 172 ALA A C 1
ATOM 1324 O O . ALA A 1 172 ? -8.917 1.917 4.180 1.00 94.69 172 ALA A O 1
ATOM 1325 N N . THR A 1 173 ? -8.297 3.675 5.425 1.00 95.75 173 THR A N 1
ATOM 1326 C CA . THR A 1 173 ? -7.903 4.526 4.302 1.00 95.75 173 THR A CA 1
ATOM 1327 C C . THR A 1 173 ? -6.654 5.311 4.657 1.00 95.75 173 THR A C 1
ATOM 1329 O O . THR A 1 173 ? -6.510 5.802 5.777 1.00 95.75 173 THR A O 1
ATOM 1332 N N . PHE A 1 174 ? -5.752 5.465 3.695 1.00 95.25 174 PHE A N 1
ATOM 1333 C CA . PHE A 1 174 ? -4.601 6.341 3.854 1.00 95.25 174 PHE A CA 1
ATOM 1334 C C . PHE A 1 174 ? -4.145 6.913 2.523 1.00 95.25 174 PHE A C 1
ATOM 1336 O O . PHE A 1 174 ? -4.355 6.331 1.458 1.00 95.25 174 PHE A O 1
ATOM 1343 N N . THR A 1 175 ? -3.463 8.046 2.616 1.00 95.06 175 THR A N 1
ATOM 1344 C CA . THR A 1 175 ? -2.739 8.646 1.506 1.00 95.06 175 THR A CA 1
ATOM 1345 C C . THR A 1 175 ? -1.363 9.034 2.012 1.00 95.06 175 THR A C 1
ATOM 1347 O O . THR A 1 175 ? -1.236 9.740 3.010 1.00 95.06 175 THR A O 1
ATOM 1350 N N . HIS A 1 176 ? -0.327 8.567 1.327 1.00 94.69 176 HIS A N 1
ATOM 1351 C CA . HIS A 1 176 ? 1.056 8.820 1.687 1.00 94.69 176 HIS A CA 1
ATOM 1352 C C . HIS A 1 176 ? 1.854 9.252 0.458 1.00 94.69 176 HIS A C 1
ATOM 1354 O O . HIS A 1 176 ? 1.743 8.670 -0.621 1.00 94.69 176 HIS A O 1
ATOM 1360 N N . THR A 1 177 ? 2.672 10.288 0.626 1.00 95.88 177 THR A N 1
ATOM 1361 C CA . THR A 1 177 ? 3.615 10.751 -0.397 1.00 95.88 177 THR A CA 1
ATOM 1362 C C . THR A 1 177 ? 5.023 10.544 0.126 1.00 95.88 177 THR A C 1
ATOM 1364 O O . THR A 1 177 ? 5.384 11.099 1.164 1.00 95.88 177 THR A O 1
ATOM 1367 N N . PHE A 1 178 ? 5.815 9.760 -0.599 1.00 93.81 178 PHE A N 1
ATOM 1368 C CA . PHE A 1 178 ? 7.172 9.441 -0.193 1.00 93.81 178 PHE A CA 1
ATOM 1369 C C . PHE A 1 178 ? 8.087 10.657 -0.392 1.00 93.81 178 PHE A C 1
ATOM 1371 O O . PHE A 1 178 ? 8.003 11.348 -1.416 1.00 93.81 178 PHE A O 1
ATOM 1378 N N . PRO A 1 179 ? 8.999 10.936 0.554 1.00 92.44 179 PRO A N 1
ATOM 1379 C CA . PRO A 1 179 ? 9.995 11.979 0.367 1.00 92.44 179 PRO A CA 1
ATOM 1380 C C . PRO A 1 179 ? 10.911 11.628 -0.812 1.00 92.44 179 PRO A C 1
ATOM 1382 O O . PRO A 1 179 ? 11.228 10.463 -1.056 1.00 92.44 179 PRO A O 1
ATOM 1385 N N . LYS A 1 180 ? 11.365 12.645 -1.555 1.00 91.31 180 LYS A N 1
ATOM 1386 C CA . LYS A 1 180 ? 12.254 12.443 -2.711 1.00 91.31 180 LYS A CA 1
ATOM 1387 C C . LYS A 1 180 ? 13.533 11.696 -2.288 1.00 91.31 180 LYS A C 1
ATOM 1389 O O . LYS A 1 180 ? 14.126 12.075 -1.279 1.00 91.31 180 LYS A O 1
ATOM 1394 N N . PRO A 1 181 ? 13.995 10.694 -3.063 1.00 88.69 181 PRO A N 1
ATOM 1395 C CA . PRO A 1 181 ? 13.612 10.385 -4.446 1.00 88.69 181 PRO A CA 1
ATOM 1396 C C . PRO A 1 181 ? 12.383 9.471 -4.620 1.00 88.69 181 PRO A C 1
ATOM 1398 O O . PRO A 1 181 ? 12.126 9.073 -5.750 1.00 88.69 181 PRO A O 1
ATOM 1401 N N . GLY A 1 182 ? 11.623 9.172 -3.564 1.00 91.12 182 GLY A N 1
ATOM 1402 C CA . GLY A 1 182 ? 10.532 8.193 -3.565 1.00 91.12 182 GLY A CA 1
ATOM 1403 C C . GLY A 1 182 ? 10.993 6.821 -3.064 1.00 91.12 182 GLY A C 1
ATOM 1404 O O . GLY A 1 182 ? 12.171 6.616 -2.757 1.00 91.12 182 GLY A O 1
ATOM 1405 N N . LEU A 1 183 ? 10.070 5.863 -2.978 1.00 93.94 183 LEU A N 1
ATOM 1406 C CA . LEU A 1 183 ? 10.386 4.487 -2.595 1.00 93.94 183 LEU A CA 1
ATOM 1407 C C . LEU A 1 183 ? 10.937 3.724 -3.805 1.00 93.94 183 LEU A C 1
ATOM 1409 O O . LEU A 1 183 ? 10.196 3.366 -4.719 1.00 93.94 183 LEU A O 1
ATOM 1413 N N . VAL A 1 184 ? 12.245 3.463 -3.799 1.00 94.69 184 VAL A N 1
ATOM 1414 C CA . VAL A 1 184 ? 12.936 2.743 -4.878 1.00 94.69 184 VAL A CA 1
ATOM 1415 C C . VAL A 1 184 ? 12.809 1.235 -4.682 1.00 94.69 184 VAL A C 1
ATOM 1417 O O . VAL A 1 184 ? 13.335 0.674 -3.715 1.00 94.69 184 VAL A O 1
ATOM 1420 N N . VAL A 1 185 ? 12.150 0.573 -5.630 1.00 93.44 185 VAL A N 1
ATOM 1421 C CA . VAL A 1 185 ? 11.958 -0.877 -5.661 1.00 93.44 185 VAL A CA 1
ATOM 1422 C C . VAL A 1 185 ? 12.884 -1.486 -6.723 1.00 93.44 185 VAL A C 1
ATOM 1424 O O . VAL A 1 185 ? 12.764 -1.165 -7.913 1.00 93.44 185 VAL A O 1
ATOM 1427 N N . PRO A 1 186 ? 13.824 -2.365 -6.329 1.00 93.69 186 PRO A N 1
ATOM 1428 C CA . PRO A 1 186 ? 14.809 -2.916 -7.252 1.00 93.69 186 PRO A CA 1
ATOM 1429 C C . PRO A 1 186 ? 14.157 -3.795 -8.337 1.00 93.69 186 PRO A C 1
ATOM 1431 O O . PRO A 1 186 ? 13.066 -4.331 -8.121 1.00 93.69 186 PRO A O 1
ATOM 1434 N N . PRO A 1 187 ? 14.813 -3.977 -9.499 1.00 91.94 187 PRO A N 1
ATOM 1435 C CA . PRO A 1 187 ? 14.349 -4.887 -10.547 1.00 91.94 187 PRO A CA 1
ATOM 1436 C C . PRO A 1 187 ? 14.137 -6.310 -10.020 1.00 91.94 187 PRO A C 1
ATOM 1438 O O . PRO A 1 187 ? 15.023 -6.849 -9.358 1.00 91.94 187 PRO A O 1
ATOM 1441 N N . LEU A 1 188 ? 12.995 -6.928 -10.344 1.00 90.56 188 LEU A N 1
ATOM 1442 C CA . LEU A 1 188 ? 12.626 -8.291 -9.917 1.00 90.56 188 LEU A CA 1
ATOM 1443 C C . LEU A 1 188 ? 12.685 -8.532 -8.394 1.00 90.56 188 LEU A C 1
ATOM 1445 O O . LEU A 1 188 ? 12.770 -9.681 -7.955 1.00 90.56 188 LEU A O 1
ATOM 1449 N N . GLY A 1 189 ? 12.669 -7.470 -7.587 1.00 90.62 189 GLY A N 1
ATOM 1450 C CA . GLY A 1 189 ? 12.849 -7.542 -6.141 1.00 90.62 189 GLY A CA 1
ATOM 1451 C C . GLY A 1 189 ? 11.653 -7.023 -5.351 1.00 90.62 189 GLY A C 1
ATOM 1452 O O . GLY A 1 189 ? 10.675 -6.525 -5.907 1.00 90.62 189 GLY A O 1
ATOM 1453 N N . THR A 1 190 ? 11.763 -7.135 -4.030 1.00 93.31 190 THR A N 1
ATOM 1454 C CA . THR A 1 190 ? 10.774 -6.631 -3.072 1.00 93.31 190 THR A CA 1
ATOM 1455 C C . THR A 1 190 ? 11.410 -5.558 -2.199 1.00 93.31 190 THR A C 1
ATOM 1457 O O . THR A 1 190 ? 12.593 -5.644 -1.857 1.00 93.31 190 THR A O 1
ATOM 1460 N N . LYS A 1 191 ? 10.634 -4.539 -1.838 1.00 94.44 191 LYS A N 1
ATOM 1461 C CA . LYS A 1 191 ? 11.048 -3.468 -0.936 1.00 94.44 191 LYS A CA 1
ATOM 1462 C C . LYS A 1 191 ? 9.904 -3.119 0.015 1.00 94.44 191 LYS A C 1
ATOM 1464 O O . LYS A 1 191 ? 8.790 -2.891 -0.442 1.00 94.44 191 LYS A O 1
ATOM 1469 N N . ASN A 1 192 ? 10.207 -3.034 1.306 1.00 95.12 192 ASN A N 1
ATOM 1470 C CA . ASN A 1 192 ? 9.273 -2.539 2.314 1.00 95.12 192 ASN A CA 1
ATOM 1471 C C . ASN A 1 192 ? 9.129 -1.010 2.216 1.00 95.12 192 ASN A C 1
ATOM 1473 O O . ASN A 1 192 ? 10.129 -0.311 2.007 1.00 95.12 192 ASN A O 1
ATOM 1477 N N . SER A 1 193 ? 7.904 -0.507 2.370 1.00 93.25 193 SER A N 1
ATOM 1478 C CA . SER A 1 193 ? 7.566 0.921 2.336 1.00 93.25 193 SER A CA 1
ATOM 1479 C C . SER A 1 193 ? 8.186 1.731 3.474 1.00 93.25 193 SER A C 1
ATOM 1481 O O . SER A 1 193 ? 8.311 2.949 3.356 1.00 93.25 193 SER A O 1
ATOM 1483 N N . GLY A 1 194 ? 8.575 1.066 4.560 1.00 93.56 194 GLY A N 1
ATOM 1484 C CA . GLY A 1 194 ? 8.736 1.680 5.867 1.00 93.56 194 GLY A CA 1
ATOM 1485 C C . GLY A 1 194 ? 7.382 1.922 6.532 1.00 93.56 194 GLY A C 1
ATOM 1486 O O . GLY A 1 194 ? 6.325 1.698 5.933 1.00 93.56 194 GLY A O 1
ATOM 1487 N N . THR A 1 195 ? 7.435 2.394 7.773 1.00 94.38 195 THR A N 1
ATOM 1488 C CA . THR A 1 195 ? 6.249 2.720 8.562 1.00 94.38 195 THR A CA 1
ATOM 1489 C C . THR A 1 195 ? 5.569 3.977 8.026 1.00 94.38 195 THR A C 1
ATOM 1491 O O . THR A 1 195 ? 6.203 5.013 7.822 1.00 94.38 195 THR A O 1
ATOM 1494 N N . ILE A 1 196 ? 4.266 3.869 7.803 1.00 94.69 196 ILE A N 1
ATOM 1495 C CA . ILE A 1 196 ? 3.360 4.940 7.414 1.00 94.69 196 ILE A CA 1
ATOM 1496 C C . ILE A 1 196 ? 2.390 5.143 8.567 1.00 94.69 196 ILE A C 1
ATOM 1498 O O . ILE A 1 196 ? 1.573 4.273 8.863 1.00 94.69 196 ILE A O 1
ATOM 1502 N N . ASP A 1 197 ? 2.481 6.306 9.194 1.00 93.56 197 ASP A N 1
ATOM 1503 C CA . ASP A 1 197 ? 1.620 6.683 10.308 1.00 93.56 197 ASP A CA 1
ATOM 1504 C C . ASP A 1 197 ? 0.315 7.330 9.829 1.00 93.56 197 ASP A C 1
ATOM 1506 O O . ASP A 1 197 ? 0.200 7.789 8.688 1.00 93.56 197 ASP A O 1
ATOM 1510 N N . ASN A 1 198 ? -0.640 7.459 10.753 1.00 92.38 198 ASN A N 1
ATOM 1511 C CA . ASN A 1 198 ? -1.912 8.161 10.559 1.00 92.38 198 ASN A CA 1
ATOM 1512 C C . ASN A 1 198 ? -2.834 7.519 9.509 1.00 92.38 198 ASN A C 1
ATOM 1514 O O . ASN A 1 198 ? -3.523 8.212 8.757 1.00 92.38 198 ASN A O 1
ATOM 1518 N N . VAL A 1 199 ? -2.877 6.190 9.466 1.00 94.62 199 VAL A N 1
ATOM 1519 C CA . VAL A 1 199 ? -3.866 5.451 8.678 1.00 94.62 199 VAL A CA 1
ATOM 1520 C C . VAL A 1 199 ? -5.208 5.504 9.391 1.00 94.62 199 VAL A C 1
ATOM 1522 O O . VAL A 1 199 ? -5.333 5.059 10.531 1.00 94.62 199 VAL A O 1
ATOM 1525 N N . LEU A 1 200 ? -6.220 6.040 8.714 1.00 95.94 200 LEU A N 1
ATOM 1526 C CA . LEU A 1 200 ? -7.537 6.261 9.294 1.00 95.94 200 LEU A CA 1
ATOM 1527 C C . LEU A 1 200 ? -8.380 4.990 9.253 1.00 95.94 200 LEU A C 1
ATOM 1529 O O . LEU A 1 200 ? -8.677 4.469 8.176 1.00 95.94 200 LEU A O 1
ATOM 1533 N N . LEU A 1 201 ? -8.851 4.558 10.420 1.00 94.69 201 LEU A N 1
ATOM 1534 C CA . LEU A 1 201 ? -9.847 3.505 10.563 1.00 94.69 201 LEU A CA 1
ATOM 1535 C C . LEU A 1 201 ? -11.254 4.090 10.424 1.00 94.69 201 LEU A C 1
ATOM 1537 O O . LEU A 1 201 ? -11.835 4.625 11.364 1.00 94.69 201 LEU A O 1
ATOM 1541 N N . THR A 1 202 ? -11.817 3.978 9.226 1.00 94.19 202 THR A N 1
ATOM 1542 C CA . THR A 1 202 ? -13.121 4.556 8.856 1.00 94.19 202 THR A CA 1
ATOM 1543 C C . THR A 1 202 ? -14.304 4.000 9.654 1.00 94.19 202 THR A C 1
ATOM 1545 O O . THR A 1 202 ? -15.261 4.729 9.892 1.00 94.19 202 THR A O 1
ATOM 1548 N N . GLN A 1 203 ? -14.235 2.742 10.104 1.00 92.81 203 GLN A N 1
ATOM 1549 C CA . GLN A 1 203 ? -15.253 2.124 10.973 1.00 92.81 203 GLN A CA 1
ATOM 1550 C C . GLN A 1 203 ? -14.932 2.281 12.469 1.00 92.81 203 GLN A C 1
ATOM 1552 O O . GLN A 1 203 ? -15.655 1.779 13.328 1.00 92.81 203 GLN A O 1
ATOM 1557 N N . GLY A 1 204 ? -13.832 2.962 12.787 1.00 91.06 204 GLY A N 1
ATOM 1558 C CA . GLY A 1 204 ? -13.266 3.036 14.122 1.00 91.06 204 GLY A CA 1
ATOM 1559 C C . GLY A 1 204 ? -12.444 1.806 14.509 1.00 91.06 204 GLY A C 1
ATOM 1560 O O . GLY A 1 204 ? -12.497 0.744 13.876 1.00 91.06 204 GLY A O 1
ATOM 1561 N N . ALA A 1 205 ? -11.656 1.956 15.567 1.00 88.62 205 ALA A N 1
ATOM 1562 C CA . ALA A 1 205 ? -10.734 0.930 16.029 1.00 88.62 205 ALA A CA 1
ATOM 1563 C C . ALA A 1 205 ? -11.450 -0.317 16.552 1.00 88.62 205 ALA A C 1
ATOM 1565 O O . ALA A 1 205 ? -11.072 -1.424 16.185 1.00 88.62 205 ALA A O 1
ATOM 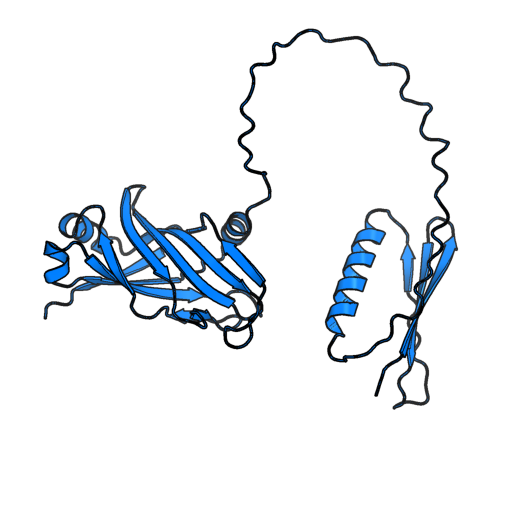1566 N N . THR A 1 206 ? -12.534 -0.152 17.315 1.00 87.38 206 THR A N 1
ATOM 1567 C CA . THR A 1 206 ? -13.302 -1.274 17.877 1.00 87.38 206 THR A CA 1
ATOM 1568 C C . THR A 1 206 ? -13.853 -2.195 16.791 1.00 87.38 206 THR A C 1
ATOM 1570 O O . THR A 1 206 ? -13.674 -3.404 16.876 1.00 87.38 206 THR A O 1
ATOM 1573 N N . ALA A 1 207 ? -14.449 -1.637 15.731 1.00 88.56 207 ALA A N 1
ATOM 1574 C CA . ALA A 1 207 ? -14.941 -2.427 14.600 1.00 88.56 207 ALA A CA 1
ATOM 1575 C C . ALA A 1 207 ? -13.798 -3.060 13.788 1.00 88.56 207 ALA A C 1
ATOM 1577 O O . ALA A 1 207 ? -13.969 -4.105 13.167 1.00 88.56 207 ALA A O 1
ATOM 1578 N N . SER A 1 208 ? -12.616 -2.440 13.806 1.00 87.38 208 SER A N 1
ATOM 1579 C CA . SER A 1 208 ? -11.421 -2.961 13.139 1.00 87.38 208 SER A CA 1
ATOM 1580 C C . SER A 1 208 ? -10.730 -4.080 13.932 1.00 87.38 208 SER A C 1
ATOM 1582 O O . SER A 1 208 ? -9.885 -4.779 13.382 1.00 87.38 208 SER A O 1
ATOM 1584 N N . LEU A 1 209 ? -11.080 -4.307 15.203 1.00 87.44 209 LEU A N 1
ATOM 1585 C CA . LEU A 1 209 ? -10.596 -5.477 15.944 1.00 87.44 209 LEU A CA 1
ATOM 1586 C C . LEU A 1 209 ? -11.272 -6.767 15.461 1.00 87.44 209 LEU A C 1
ATOM 1588 O O . LEU A 1 209 ? -10.634 -7.818 15.428 1.00 87.44 209 LEU A O 1
ATOM 1592 N N . ASP A 1 210 ? -12.524 -6.678 15.009 1.00 88.62 210 ASP A N 1
ATOM 1593 C CA . ASP A 1 210 ? -13.293 -7.831 14.531 1.00 88.62 210 ASP A CA 1
ATOM 1594 C C . ASP A 1 210 ? -12.753 -8.401 13.208 1.00 88.62 210 ASP A C 1
ATOM 1596 O O . ASP A 1 210 ? -13.010 -9.564 12.890 1.00 88.62 210 ASP A O 1
ATOM 1600 N N . ILE A 1 211 ? -11.978 -7.619 12.442 1.00 89.50 211 ILE A N 1
ATOM 1601 C CA . ILE A 1 211 ? -11.360 -8.074 11.185 1.00 89.50 211 ILE A CA 1
ATOM 1602 C C . ILE A 1 211 ? -9.987 -8.738 11.385 1.00 89.50 211 ILE A C 1
ATOM 1604 O O . ILE A 1 211 ? -9.528 -9.463 10.502 1.00 89.50 211 ILE A O 1
ATOM 1608 N N . ILE A 1 212 ? -9.348 -8.555 12.549 1.00 89.62 212 ILE A N 1
ATOM 1609 C CA . ILE A 1 212 ? -8.028 -9.132 12.859 1.00 89.62 212 ILE A CA 1
ATOM 1610 C C . ILE A 1 212 ? -7.985 -10.657 12.652 1.00 89.62 212 ILE A C 1
ATOM 1612 O O . ILE A 1 212 ? -7.035 -11.135 12.026 1.00 89.62 212 ILE A O 1
ATOM 1616 N N . PRO A 1 213 ? -8.989 -11.444 13.098 1.00 89.69 213 PRO A N 1
ATOM 1617 C CA . PRO A 1 213 ? -8.966 -12.898 12.950 1.00 89.69 213 PRO A CA 1
ATOM 1618 C C . PRO A 1 213 ? -8.972 -13.393 11.498 1.00 89.69 213 PRO A C 1
ATOM 1620 O O . PRO A 1 213 ? -8.630 -14.549 11.260 1.00 89.69 213 PRO A O 1
ATOM 1623 N N . PHE A 1 214 ? -9.365 -12.559 10.529 1.00 90.88 214 PHE A N 1
ATOM 1624 C CA . PHE A 1 214 ? -9.394 -12.949 9.118 1.00 90.88 214 PHE A CA 1
ATOM 1625 C C . PHE A 1 214 ? -8.000 -12.925 8.483 1.00 90.88 214 PHE A C 1
ATOM 1627 O O . PHE A 1 214 ? -7.722 -13.739 7.604 1.00 90.88 214 PHE A O 1
ATOM 1634 N N . GLY A 1 215 ? -7.127 -12.006 8.914 1.00 90.50 215 GLY A N 1
ATOM 1635 C CA . GLY A 1 215 ? -5.748 -11.898 8.421 1.00 90.50 215 GLY A CA 1
ATOM 1636 C C . GLY A 1 215 ? -5.614 -11.566 6.928 1.00 90.50 215 GLY A C 1
ATOM 1637 O O . GLY A 1 215 ? -4.549 -11.767 6.342 1.00 90.50 215 GLY A O 1
ATOM 1638 N N . ILE A 1 216 ? -6.686 -11.092 6.289 1.00 92.44 216 ILE A N 1
ATOM 1639 C CA . ILE A 1 216 ? -6.723 -10.734 4.869 1.00 92.44 216 ILE A CA 1
ATOM 1640 C C . ILE A 1 216 ? -7.523 -9.453 4.657 1.00 92.44 216 ILE A C 1
ATOM 1642 O O . ILE A 1 216 ? -8.508 -9.214 5.354 1.00 92.44 216 ILE A O 1
ATOM 1646 N N . LEU A 1 217 ? -7.118 -8.659 3.666 1.00 92.56 217 LEU A N 1
ATOM 1647 C CA . LEU A 1 217 ? -7.829 -7.455 3.241 1.00 92.56 217 LEU A CA 1
ATOM 1648 C C . LEU A 1 217 ? -7.893 -7.358 1.718 1.00 92.56 217 LEU A C 1
ATOM 1650 O O . LEU A 1 217 ? -6.966 -7.750 1.008 1.00 92.56 217 LEU A O 1
ATOM 1654 N N . ASP A 1 218 ? -8.988 -6.796 1.229 1.00 92.56 218 ASP A N 1
ATOM 1655 C CA . ASP A 1 218 ? -9.147 -6.389 -0.157 1.00 92.56 218 ASP A CA 1
ATOM 1656 C C . ASP A 1 218 ? -8.718 -4.926 -0.288 1.00 92.56 218 ASP A C 1
ATOM 1658 O O . ASP A 1 218 ? -9.175 -4.056 0.455 1.00 92.56 218 ASP A O 1
ATOM 1662 N N . LEU A 1 219 ? -7.820 -4.648 -1.226 1.00 92.06 219 LEU A N 1
ATOM 1663 C CA . LEU A 1 219 ? -7.257 -3.325 -1.456 1.00 92.06 219 LEU A CA 1
ATOM 1664 C C . LEU A 1 219 ? -7.834 -2.712 -2.723 1.00 92.06 219 LEU A C 1
ATOM 1666 O O . LEU A 1 219 ? -7.956 -3.380 -3.751 1.00 92.06 219 LEU A O 1
ATOM 1670 N N . ASN A 1 220 ? -8.113 -1.418 -2.648 1.00 92.19 220 ASN A N 1
ATOM 1671 C CA . ASN A 1 220 ? -8.315 -0.543 -3.788 1.00 92.19 220 ASN A CA 1
ATOM 1672 C C . ASN A 1 220 ? -7.311 0.609 -3.682 1.00 92.19 220 ASN A C 1
ATOM 1674 O O . ASN A 1 220 ? -7.403 1.428 -2.765 1.00 92.19 220 ASN A O 1
ATOM 1678 N N . THR A 1 221 ? -6.329 0.632 -4.574 1.00 90.69 221 THR A N 1
ATOM 1679 C CA . THR A 1 221 ? -5.142 1.477 -4.463 1.00 90.69 221 THR A CA 1
ATOM 1680 C C . THR A 1 221 ? -4.933 2.300 -5.727 1.00 90.69 221 THR A C 1
ATOM 1682 O O . THR A 1 221 ? -4.912 1.774 -6.837 1.00 90.69 221 THR A O 1
ATOM 1685 N N . ASP A 1 222 ? -4.683 3.587 -5.535 1.00 91.12 222 ASP A N 1
ATOM 1686 C CA . ASP A 1 222 ? -4.150 4.494 -6.538 1.00 91.12 222 ASP A CA 1
ATOM 1687 C C . ASP A 1 222 ? -2.677 4.759 -6.209 1.00 91.12 222 ASP A C 1
ATOM 1689 O O . ASP A 1 222 ? -2.321 5.096 -5.077 1.00 91.12 222 ASP A O 1
ATOM 1693 N N . ALA A 1 223 ? -1.790 4.595 -7.180 1.00 90.50 223 ALA A N 1
ATOM 1694 C CA . ALA A 1 223 ? -0.356 4.752 -6.988 1.00 90.50 223 ALA A CA 1
ATOM 1695 C C . ALA A 1 223 ? 0.258 5.545 -8.137 1.00 90.50 223 ALA A C 1
ATOM 1697 O O . ALA A 1 223 ? -0.053 5.324 -9.302 1.00 90.50 223 ALA A O 1
ATOM 1698 N N . ASN A 1 224 ? 1.183 6.446 -7.819 1.00 91.12 224 ASN A N 1
ATOM 1699 C CA . ASN A 1 224 ? 1.940 7.174 -8.828 1.00 91.12 224 ASN A CA 1
ATOM 1700 C C . ASN A 1 224 ? 3.368 6.633 -8.857 1.00 91.12 224 ASN A C 1
ATOM 1702 O O . ASN A 1 224 ? 4.108 6.763 -7.878 1.00 91.12 224 ASN A O 1
ATOM 1706 N N . ILE A 1 225 ? 3.727 5.969 -9.956 1.00 91.19 225 ILE A N 1
ATOM 1707 C CA . ILE A 1 225 ? 4.989 5.237 -10.085 1.00 91.19 225 ILE A CA 1
ATOM 1708 C C . ILE A 1 225 ? 5.796 5.814 -11.240 1.00 91.19 225 ILE A C 1
ATOM 1710 O O . ILE A 1 225 ? 5.256 6.161 -12.283 1.00 91.19 225 ILE A O 1
ATOM 1714 N N . ARG A 1 226 ? 7.116 5.862 -11.096 1.00 91.12 226 ARG A N 1
ATOM 1715 C CA . ARG A 1 226 ? 8.056 6.098 -12.190 1.00 91.12 226 ARG A CA 1
ATOM 1716 C C . ARG A 1 226 ? 8.759 4.800 -12.549 1.00 91.12 226 ARG A C 1
ATOM 1718 O O . ARG A 1 226 ? 9.386 4.173 -11.699 1.00 91.12 226 ARG A O 1
ATOM 1725 N N . ALA A 1 227 ? 8.661 4.402 -13.813 1.00 89.44 227 ALA A N 1
ATOM 1726 C CA . ALA A 1 227 ? 9.345 3.223 -14.334 1.00 89.44 227 ALA A CA 1
ATOM 1727 C C . ALA A 1 227 ? 10.659 3.584 -15.031 1.00 89.44 227 ALA A C 1
ATOM 1729 O O . ALA A 1 227 ? 10.803 4.685 -15.571 1.00 89.44 227 ALA A O 1
ATOM 1730 N N . ALA A 1 228 ? 11.593 2.628 -15.062 1.00 89.69 228 ALA A N 1
ATOM 1731 C CA . ALA A 1 228 ? 12.927 2.787 -15.646 1.00 89.69 228 ALA A CA 1
ATOM 1732 C C . ALA A 1 228 ? 13.717 3.943 -15.007 1.00 89.69 228 ALA A C 1
ATOM 1734 O O . ALA A 1 228 ? 14.408 4.705 -15.688 1.00 89.69 228 ALA A O 1
ATOM 1735 N N . THR A 1 229 ? 13.580 4.078 -13.690 1.00 89.94 229 THR A N 1
ATOM 1736 C CA . THR A 1 229 ? 14.354 5.021 -12.884 1.00 89.94 229 THR A CA 1
ATOM 1737 C C . THR A 1 229 ? 15.786 4.518 -12.695 1.00 89.94 229 THR A C 1
ATOM 1739 O O . THR A 1 229 ? 16.098 3.352 -12.944 1.00 89.94 229 THR A O 1
ATOM 1742 N N . ILE A 1 230 ? 16.681 5.419 -12.297 1.00 87.81 230 ILE A N 1
ATOM 1743 C CA . ILE A 1 230 ? 18.045 5.082 -11.883 1.00 87.81 230 ILE A CA 1
ATOM 1744 C C . ILE A 1 230 ? 18.247 5.705 -10.504 1.00 87.81 230 ILE A C 1
ATOM 1746 O O . ILE A 1 230 ? 18.315 6.931 -10.395 1.00 87.81 230 ILE A O 1
ATOM 1750 N N . PHE A 1 231 ? 18.312 4.879 -9.456 1.00 87.69 231 PHE A N 1
ATOM 1751 C CA . PHE A 1 231 ? 18.385 5.337 -8.063 1.00 87.69 231 PHE A CA 1
ATOM 1752 C C . PHE A 1 231 ? 17.252 6.309 -7.685 1.00 87.69 231 PHE A C 1
ATOM 1754 O O . PHE A 1 231 ? 17.475 7.324 -7.023 1.00 87.69 231 PHE A O 1
ATOM 1761 N N . GLY A 1 232 ? 16.031 6.042 -8.153 1.00 84.31 232 GLY A N 1
ATOM 1762 C CA . GLY A 1 232 ? 14.871 6.896 -7.878 1.00 84.31 232 GLY A CA 1
ATOM 1763 C C . GLY A 1 232 ? 14.812 8.203 -8.670 1.00 84.31 232 GLY A C 1
ATOM 1764 O O . GLY A 1 232 ? 13.885 9.003 -8.506 1.00 84.31 232 GLY A O 1
ATOM 1765 N N . GLN A 1 233 ? 15.781 8.446 -9.551 1.00 87.19 233 GLN A N 1
ATOM 1766 C CA . GLN A 1 233 ? 15.822 9.627 -10.407 1.00 87.19 233 GLN A CA 1
ATOM 1767 C C . GLN A 1 233 ? 15.411 9.291 -11.836 1.00 87.19 233 GLN A C 1
ATOM 1769 O O . GLN A 1 233 ? 15.551 8.155 -12.296 1.00 87.19 233 GLN A O 1
ATOM 1774 N N . LEU A 1 234 ? 14.940 10.320 -12.548 1.00 86.56 234 LEU A N 1
ATOM 1775 C CA . LEU A 1 234 ? 14.425 10.206 -13.913 1.00 86.56 234 LEU A CA 1
ATOM 1776 C C . LEU A 1 234 ? 13.240 9.222 -13.959 1.00 86.56 234 LEU A C 1
ATOM 1778 O O . LEU A 1 234 ? 12.505 9.113 -12.977 1.00 86.56 234 LEU A O 1
ATOM 1782 N N . GLY A 1 235 ? 13.016 8.567 -15.094 1.00 87.44 235 GLY A N 1
ATOM 1783 C CA . GLY A 1 235 ? 11.925 7.616 -15.289 1.00 87.44 235 GLY A CA 1
ATOM 1784 C C . GLY A 1 235 ? 10.685 8.212 -15.951 1.00 87.44 235 GLY A C 1
ATOM 1785 O O . GLY A 1 235 ? 10.507 9.428 -16.043 1.00 87.44 235 GLY A O 1
ATOM 1786 N N . ILE A 1 236 ? 9.839 7.319 -16.452 1.00 88.06 236 ILE A N 1
ATOM 1787 C CA . ILE A 1 236 ? 8.570 7.662 -17.096 1.00 88.06 236 ILE A CA 1
ATOM 1788 C C . ILE A 1 236 ? 7.478 7.564 -16.027 1.00 88.06 236 ILE A C 1
ATOM 1790 O O . ILE A 1 236 ? 7.335 6.483 -15.452 1.00 88.06 236 ILE A O 1
ATOM 1794 N N . PRO A 1 237 ? 6.731 8.646 -15.739 1.00 89.56 237 PRO A N 1
ATOM 1795 C CA . PRO A 1 237 ? 5.613 8.587 -14.809 1.00 89.56 237 PRO A CA 1
ATOM 1796 C C . PRO A 1 237 ? 4.481 7.745 -15.401 1.00 89.56 237 PRO A C 1
ATOM 1798 O O . PRO A 1 237 ? 4.098 7.911 -16.561 1.00 89.56 237 PRO A O 1
ATOM 1801 N N . ILE A 1 238 ? 3.965 6.837 -14.587 1.00 86.56 238 ILE A N 1
ATOM 1802 C CA . ILE A 1 238 ? 2.877 5.919 -14.882 1.00 86.56 238 ILE A CA 1
ATOM 1803 C C . ILE A 1 238 ? 1.897 6.025 -13.706 1.00 86.56 238 ILE A C 1
ATOM 1805 O O . ILE A 1 238 ? 2.139 5.414 -12.659 1.00 86.56 238 ILE A O 1
ATOM 1809 N N . PRO A 1 239 ? 0.814 6.810 -13.845 1.00 86.38 239 PRO A N 1
ATOM 1810 C CA . PRO A 1 239 ? -0.261 6.792 -12.866 1.00 86.38 239 PRO A CA 1
ATOM 1811 C C . PRO A 1 239 ? -0.977 5.442 -12.943 1.00 86.38 239 PRO A C 1
ATOM 1813 O O . PRO A 1 239 ? -1.289 4.947 -14.031 1.00 86.38 239 PRO A O 1
ATOM 1816 N N . LEU A 1 240 ? -1.197 4.833 -11.786 1.00 84.94 240 LEU A N 1
ATOM 1817 C CA . LEU A 1 240 ? -1.947 3.601 -11.622 1.00 84.94 240 LEU A CA 1
ATOM 1818 C C . LEU A 1 240 ? -3.201 3.924 -10.824 1.00 84.94 240 LEU A C 1
ATOM 1820 O O . LEU A 1 240 ? -3.128 4.057 -9.608 1.00 84.94 240 LEU A O 1
ATOM 1824 N N . ASP A 1 241 ? -4.333 4.038 -11.512 1.00 85.94 241 ASP A N 1
ATOM 1825 C CA . ASP A 1 241 ? -5.615 4.356 -10.879 1.00 85.94 241 ASP A CA 1
ATOM 1826 C C . ASP A 1 241 ? -6.503 3.104 -10.806 1.00 85.94 241 ASP A C 1
ATOM 1828 O O . ASP A 1 241 ? -6.741 2.446 -11.824 1.00 85.94 241 ASP A O 1
ATOM 1832 N N . GLY A 1 242 ? -7.037 2.792 -9.627 1.00 82.81 242 GLY A N 1
ATOM 1833 C CA . GLY A 1 242 ? -7.974 1.694 -9.395 1.00 82.81 242 GLY A CA 1
ATOM 1834 C C . GLY A 1 242 ? -7.327 0.310 -9.432 1.00 82.81 242 GLY A C 1
ATOM 1835 O O . GLY A 1 242 ? -7.867 -0.619 -10.043 1.00 82.81 242 GLY A O 1
ATOM 1836 N N . LEU A 1 243 ? -6.152 0.148 -8.820 1.00 85.44 243 LEU A N 1
ATOM 1837 C CA . LEU A 1 243 ? -5.561 -1.172 -8.604 1.00 85.44 243 LEU A CA 1
ATOM 1838 C C . LEU A 1 243 ? -6.365 -1.915 -7.540 1.00 85.44 243 LEU A C 1
ATOM 1840 O O . LEU A 1 243 ? -6.377 -1.521 -6.378 1.00 85.44 243 LEU A O 1
ATOM 1844 N N . THR A 1 244 ? -7.015 -3.007 -7.927 1.00 88.25 244 THR A N 1
ATOM 1845 C CA . THR A 1 244 ? -7.785 -3.833 -6.996 1.00 88.25 244 THR A CA 1
ATOM 1846 C C . THR A 1 244 ? -7.043 -5.133 -6.733 1.00 88.25 244 THR A C 1
ATOM 1848 O O . THR A 1 244 ? -6.793 -5.894 -7.669 1.00 88.25 244 THR A O 1
ATOM 1851 N N . GLN A 1 245 ? -6.721 -5.412 -5.472 1.00 88.94 245 GLN A N 1
ATOM 1852 C CA . GLN A 1 245 ? -6.102 -6.669 -5.050 1.00 88.94 245 GLN A CA 1
ATOM 1853 C C . GLN A 1 245 ? -6.977 -7.334 -3.994 1.00 88.94 245 GLN A C 1
ATOM 1855 O O . GLN A 1 245 ? -7.206 -6.759 -2.937 1.00 88.94 245 GLN A O 1
ATOM 1860 N N . SER A 1 246 ? -7.455 -8.547 -4.259 1.00 90.19 246 SER A N 1
ATOM 1861 C CA . SER A 1 246 ? -8.247 -9.305 -3.290 1.00 90.19 246 SER A CA 1
ATOM 1862 C C . SER A 1 246 ? -7.370 -10.175 -2.394 1.00 90.19 246 SER A C 1
ATOM 1864 O O . SER A 1 246 ? -6.385 -10.746 -2.871 1.00 90.19 246 SER A O 1
ATOM 1866 N N . SER A 1 247 ? -7.789 -10.366 -1.142 1.00 89.19 247 SER A N 1
ATOM 1867 C CA . SER A 1 247 ? -7.184 -11.324 -0.201 1.00 89.19 247 SER A CA 1
ATOM 1868 C C . SER A 1 247 ? -5.683 -11.111 0.049 1.00 89.19 247 SER A C 1
ATOM 1870 O O . SER A 1 247 ? -4.902 -12.064 0.074 1.00 89.19 247 SER A O 1
ATOM 1872 N N . VAL A 1 248 ? -5.263 -9.859 0.236 1.00 91.12 248 VAL A N 1
ATOM 1873 C CA . VAL A 1 248 ? -3.878 -9.523 0.580 1.00 91.12 248 VAL A CA 1
ATOM 1874 C C . VAL A 1 248 ? -3.601 -9.918 2.037 1.00 91.12 248 VAL A C 1
ATOM 1876 O O . VAL A 1 248 ? -4.317 -9.450 2.929 1.00 91.12 248 VAL A O 1
ATOM 1879 N N . PRO A 1 249 ? -2.575 -10.752 2.308 1.00 93.56 249 PRO A N 1
ATOM 1880 C CA . PRO A 1 249 ? -2.214 -11.139 3.667 1.00 93.56 249 PRO A CA 1
ATOM 1881 C C . PRO A 1 249 ? -1.876 -9.920 4.523 1.00 93.56 249 PRO A C 1
ATOM 1883 O O . PRO A 1 249 ? -0.995 -9.130 4.174 1.00 93.56 249 PRO A O 1
ATOM 1886 N N . THR A 1 250 ? -2.571 -9.798 5.651 1.00 93.44 250 THR A N 1
ATOM 1887 C CA . THR A 1 250 ? -2.415 -8.698 6.600 1.00 93.44 250 THR A CA 1
ATOM 1888 C C . THR A 1 250 ? -2.148 -9.260 7.987 1.00 93.44 250 THR A C 1
ATOM 1890 O O . THR A 1 250 ? -2.903 -10.087 8.494 1.00 93.44 250 THR A O 1
ATOM 1893 N N . ASN A 1 251 ? -1.062 -8.811 8.599 1.00 94.31 251 ASN A N 1
ATOM 1894 C CA . ASN A 1 251 ? -0.684 -9.179 9.952 1.00 94.31 251 ASN A CA 1
ATOM 1895 C C . ASN A 1 251 ? -0.957 -8.007 10.897 1.00 94.31 251 ASN A C 1
ATOM 1897 O O . ASN A 1 251 ? -0.641 -6.866 10.573 1.00 94.31 251 ASN A O 1
ATOM 1901 N N . TYR A 1 252 ? -1.525 -8.288 12.065 1.00 91.94 252 TYR A N 1
ATOM 1902 C CA . TYR A 1 252 ? -1.902 -7.267 13.038 1.00 91.94 252 TYR A CA 1
ATOM 1903 C C . TYR A 1 252 ? -1.076 -7.442 14.303 1.00 91.94 252 TYR A C 1
ATOM 1905 O O . TYR A 1 252 ? -1.112 -8.496 14.938 1.00 91.94 252 TYR A O 1
ATOM 1913 N N . THR A 1 253 ? -0.349 -6.397 14.680 1.00 91.44 253 THR A N 1
ATOM 1914 C CA . THR A 1 253 ? 0.443 -6.360 15.908 1.00 91.44 253 THR A CA 1
ATOM 1915 C C . THR A 1 253 ? -0.165 -5.340 16.859 1.00 91.44 253 THR A C 1
ATOM 1917 O O . THR A 1 253 ? -0.262 -4.157 16.538 1.00 91.44 253 THR A O 1
ATOM 1920 N N . LEU A 1 254 ? -0.578 -5.812 18.035 1.00 88.50 254 LEU A N 1
ATOM 1921 C CA . LEU A 1 254 ? -1.034 -4.961 19.130 1.00 88.50 254 LEU A CA 1
ATOM 1922 C C . LEU A 1 254 ? 0.187 -4.529 19.941 1.00 88.50 254 LEU A C 1
ATOM 1924 O O . LEU A 1 254 ? 0.848 -5.367 20.556 1.00 88.50 254 LEU A O 1
ATOM 1928 N N . VAL A 1 255 ? 0.485 -3.233 19.924 1.00 85.69 255 VAL A N 1
ATOM 1929 C CA . VAL A 1 255 ? 1.571 -2.637 20.706 1.00 85.69 255 VAL A CA 1
ATOM 1930 C C . VAL A 1 255 ? 0.946 -1.988 21.937 1.00 85.69 255 VAL A C 1
ATOM 1932 O O . VAL A 1 255 ? 0.276 -0.959 21.851 1.00 85.69 255 VAL A O 1
ATOM 1935 N N . LEU A 1 256 ? 1.101 -2.661 23.075 1.00 76.00 256 LEU A N 1
ATOM 1936 C CA . LEU A 1 256 ? 0.573 -2.255 24.376 1.00 76.00 256 LEU A CA 1
ATOM 1937 C C . LEU A 1 256 ? 1.739 -1.714 25.212 1.00 76.00 256 LEU A C 1
ATOM 1939 O O . LEU A 1 256 ? 2.242 -2.423 26.084 1.00 76.00 256 LEU A O 1
ATOM 1943 N N . ASP A 1 257 ? 2.201 -0.511 24.878 1.00 63.06 257 ASP A N 1
ATOM 1944 C CA . ASP A 1 257 ? 3.190 0.225 25.680 1.00 63.06 257 ASP A CA 1
ATOM 1945 C C . ASP A 1 257 ? 2.515 1.025 26.808 1.00 63.06 257 ASP A C 1
ATOM 1947 O O . ASP A 1 257 ? 1.388 1.535 26.589 1.00 63.06 257 ASP A O 1
#

Radius of gyration: 28.69 Å; chains: 1; bounding box: 76×26×85 Å

Sequence (257 aa):
MARNFEISCTSVDQKTLRILAFEYSPASYGQIWRESLVKSDRETIWTLKLFMIMHLRLSSRLDSLSANKFICPLKSIDMTRLAALFSLGTSLLAFAAAVPAEIDGRSSALNVAQIINLLGIGLVTKIDAFITLESLETNLISIDFDVKNPLPIELTLDSVSSQAGLNGTVFATFTHTFPKPGLVVPPLGTKNSGTIDNVLLTQGATASLDIIPFGILDLNTDANIRAATIFGQLGIPIPLDGLTQSSVPTNYTLVLD